Protein AF-A0A9W6RT64-F1 (afdb_monomer)

Mean predicted aligned error: 20.99 Å

Secondary structure (DSSP, 8-state):
--------------------------PPPTT-PPPPHHHHHT-PPP---SS-PPPHHHHHHHHHHHHHHHHHHHHHHHHHHHSPPPPHHHHHHHHHHHHHHHHHHHHHHHHHHHHHHHHHHHHHHHHHHHHHHHHHHHHHHHHHHHHHHHHHHHHHHHHHHHHHT-S----PPP--------

pLDDT: mean 74.96, std 19.43, range [37.53, 98.06]

InterPro domains:
  IPR007793 DivIVA [PF05103] (35-160)
  IPR007793 DivIVA [PTHR35794] (34-83)
  IPR019933 DivIVA domain [TIGR03544] (35-70)

Solvent-accessible surface area (backbone atoms only — not comparable to full-atom values): 11628 Å² total; per-residue (Å²): 130,85,86,88,87,84,89,81,83,94,69,92,75,83,79,83,76,88,79,83,78,81,72,85,74,84,73,70,57,95,82,76,54,79,84,48,38,69,61,52,75,70,58,82,78,82,84,74,85,80,82,91,74,79,60,64,68,61,52,51,56,49,44,53,52,50,24,54,52,47,47,49,52,50,49,53,51,50,50,61,69,67,47,74,75,82,53,69,75,74,54,42,58,66,48,52,55,49,54,51,49,53,50,51,52,53,51,55,47,52,53,49,54,48,54,53,50,55,53,47,54,54,51,51,50,54,48,52,50,50,53,51,53,55,46,55,52,51,51,54,52,50,48,51,54,52,51,53,52,52,51,50,55,51,52,52,54,52,50,51,54,61,61,74,67,56,80,84,93,76,78,82,79,85,81,90,73,84,91,78,92,129

Foldseek 3Di:
DDDDDDDDDPDDDDDDDDDDDDDPPPDDPDPPDDDALVNLQPDDDDDDPDDDDDDPVVSNVVSNVVSVVRVVVVVVVVVVVPPDDDPVVVVVVVVVVVVVVVVVVVVVVVVVVVVVVVVVVVVVVVVVVVVVVVVVVVVVVVVVVVVVVVVVVVVVVVVVVVVVVDDDPDDDDPDPDDDDDD

Organism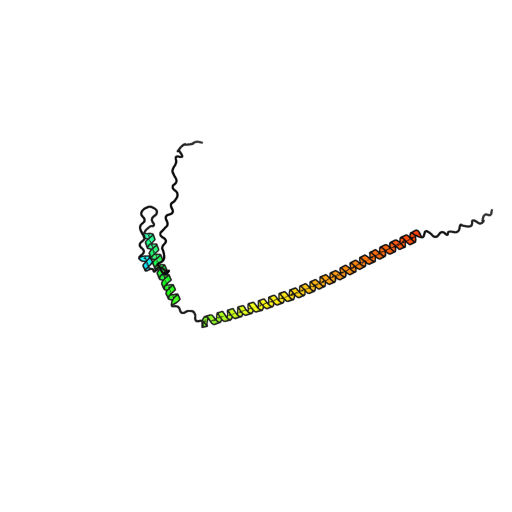: NCBI:txid478107

Radius of gyration: 56.54 Å; Cα contacts (8 Å, |Δi|>4): 23; chains: 1; bounding box: 86×91×162 Å

Sequence (182 aa):
MPENHAGHAHDGHDHPHPHGGTAPVLRLPAGGRPLTPAEVRNKVFATVRVREGYDMAQVDEFLDLVEATLDQVLRENAELRTRPAPSPASDGAPRLTRHAAERTVTMARQQAEEIIADARERAEAAQREALTYGGRIREGLQDQIRQLRALLIELEKKTTLITDLGPPSGRPAPNTRLGDVS

Structure (mmCIF, N/CA/C/O backbone):
data_AF-A0A9W6RT64-F1
#
_entry.id   AF-A0A9W6RT64-F1
#
loop_
_atom_site.group_PDB
_atom_site.id
_atom_site.type_symbol
_atom_site.label_atom_id
_atom_site.label_alt_id
_atom_site.label_comp_id
_atom_site.label_asym_id
_atom_site.label_entity_id
_atom_site.label_seq_id
_atom_site.pdbx_PDB_ins_code
_atom_site.Cartn_x
_atom_site.Cartn_y
_atom_site.Cartn_z
_atom_site.occupancy
_atom_site.B_iso_or_equiv
_atom_site.auth_seq_id
_atom_site.auth_comp_id
_atom_site.auth_asym_id
_atom_site.auth_atom_id
_atom_site.pdbx_PDB_model_num
ATOM 1 N N . MET A 1 1 ? -1.224 73.380 31.476 1.00 48.09 1 MET A N 1
ATOM 2 C CA . MET A 1 1 ? -0.835 74.122 32.693 1.00 48.09 1 MET A CA 1
ATOM 3 C C . MET A 1 1 ? -2.092 74.570 33.412 1.00 48.09 1 MET A C 1
ATOM 5 O O . MET A 1 1 ? -3.046 74.874 32.701 1.00 48.09 1 MET A O 1
ATOM 9 N N . PRO A 1 2 ? -2.071 74.710 34.747 1.00 56.06 2 PRO A N 1
ATOM 10 C CA . PRO A 1 2 ? -1.086 74.173 35.699 1.00 56.06 2 PRO A CA 1
ATOM 11 C C . PRO A 1 2 ? -1.542 72.743 36.117 1.00 56.06 2 PRO A C 1
ATOM 13 O O . PRO A 1 2 ? -2.207 72.119 35.292 1.00 56.06 2 PRO A O 1
ATOM 16 N N . GLU A 1 3 ? -1.189 72.082 37.226 1.00 48.03 3 GLU A N 1
ATOM 17 C CA . GLU A 1 3 ? -0.245 72.327 38.336 1.00 48.03 3 GLU A CA 1
ATOM 18 C C . GLU A 1 3 ? 0.688 71.111 38.543 1.00 48.03 3 GLU A C 1
ATOM 20 O O . GLU A 1 3 ? 0.441 70.024 38.029 1.00 48.03 3 GLU A O 1
ATOM 25 N N . ASN A 1 4 ? 1.720 71.299 39.370 1.00 47.34 4 ASN A N 1
ATOM 26 C CA . ASN A 1 4 ? 2.331 70.257 40.199 1.00 47.34 4 ASN A CA 1
ATOM 27 C C . ASN A 1 4 ? 1.832 70.434 41.640 1.00 47.34 4 ASN A C 1
ATOM 29 O O . ASN A 1 4 ? 1.732 71.575 42.083 1.00 47.34 4 ASN A O 1
ATOM 33 N N . HIS A 1 5 ? 1.707 69.355 42.413 1.00 43.94 5 HIS A N 1
ATOM 34 C CA . HIS A 1 5 ? 1.873 69.423 43.868 1.00 43.94 5 HIS A CA 1
ATOM 35 C C . HIS A 1 5 ? 2.796 68.290 44.330 1.00 43.94 5 HIS A C 1
ATOM 37 O O . HIS A 1 5 ? 2.705 67.160 43.852 1.00 43.94 5 HIS A O 1
ATOM 43 N N . ALA A 1 6 ? 3.759 68.633 45.184 1.00 50.88 6 ALA A N 1
ATOM 44 C CA . ALA A 1 6 ? 4.928 67.810 45.467 1.00 50.88 6 ALA A CA 1
ATOM 45 C C . ALA A 1 6 ? 4.840 67.077 46.813 1.00 50.88 6 ALA A C 1
ATOM 47 O O . ALA A 1 6 ? 4.268 67.588 47.770 1.00 50.88 6 ALA A O 1
ATOM 48 N N . GLY A 1 7 ? 5.561 65.956 46.899 1.00 45.06 7 GLY A N 1
ATOM 49 C CA . GLY A 1 7 ? 6.202 65.517 48.137 1.00 45.06 7 GLY A CA 1
ATOM 50 C C . GLY A 1 7 ? 5.432 64.533 49.018 1.00 45.06 7 GLY A C 1
ATOM 51 O O . GLY A 1 7 ? 4.634 64.925 49.867 1.00 45.06 7 GLY A O 1
ATOM 52 N N . HIS A 1 8 ? 5.861 63.270 48.982 1.00 49.31 8 HIS A N 1
ATOM 53 C CA . HIS A 1 8 ? 6.101 62.564 50.239 1.00 49.31 8 HIS A CA 1
ATOM 54 C C . HIS A 1 8 ? 7.317 61.643 50.159 1.00 49.31 8 HIS A C 1
ATOM 56 O O . HIS A 1 8 ? 7.661 61.141 49.089 1.00 49.31 8 HIS A O 1
ATOM 62 N N . ALA A 1 9 ? 8.013 61.511 51.287 1.00 47.53 9 ALA A N 1
ATOM 63 C CA . ALA A 1 9 ? 9.303 60.846 51.361 1.00 47.53 9 ALA A CA 1
ATOM 64 C C . ALA A 1 9 ? 9.176 59.326 51.192 1.00 47.53 9 ALA A C 1
ATOM 66 O O . ALA A 1 9 ? 8.297 58.691 51.772 1.00 47.53 9 ALA A O 1
ATOM 67 N N . HIS A 1 10 ? 10.112 58.750 50.439 1.00 46.34 10 HIS A N 1
ATOM 68 C CA . HIS A 1 10 ? 10.389 57.319 50.461 1.00 46.34 10 HIS A CA 1
ATOM 69 C C . HIS A 1 10 ? 11.190 57.027 51.738 1.00 46.34 10 HIS A C 1
ATOM 71 O O . HIS A 1 10 ? 12.412 57.157 51.737 1.00 46.34 10 HIS A O 1
ATOM 77 N N . ASP A 1 11 ? 10.502 56.682 52.826 1.00 45.00 11 ASP A N 1
ATOM 78 C CA . ASP A 1 11 ? 11.137 56.169 54.043 1.00 45.00 11 ASP A CA 1
ATOM 79 C C . ASP A 1 11 ? 10.739 54.704 54.266 1.00 45.00 11 ASP A C 1
ATOM 81 O O . ASP A 1 11 ? 9.648 54.270 53.883 1.00 45.00 11 ASP A O 1
ATOM 85 N N . GLY A 1 12 ? 11.673 53.911 54.781 1.00 50.12 12 GLY A N 1
ATOM 86 C CA . GLY A 1 12 ? 11.661 52.458 54.629 1.00 50.12 12 GLY A CA 1
ATOM 87 C C . GLY A 1 12 ? 10.494 51.772 55.339 1.00 50.12 12 GLY A C 1
ATOM 88 O O . GLY A 1 12 ? 10.478 51.691 56.563 1.00 50.12 12 GLY A O 1
ATOM 89 N N . HIS A 1 13 ? 9.567 51.186 54.575 1.00 47.38 13 HIS A N 1
ATOM 90 C CA . HIS A 1 13 ? 8.710 50.111 55.078 1.00 47.38 13 HIS A CA 1
ATOM 91 C C . HIS A 1 13 ? 9.232 48.757 54.609 1.00 47.38 13 HIS A C 1
ATOM 93 O O . HIS A 1 13 ? 9.017 48.324 53.473 1.00 47.38 13 HIS A O 1
ATOM 99 N N . ASP A 1 14 ? 9.936 48.133 55.549 1.00 45.81 14 ASP A N 1
ATOM 100 C CA . ASP A 1 14 ? 10.357 46.741 55.560 1.00 45.81 14 ASP A CA 1
ATOM 101 C C . ASP A 1 14 ? 9.234 45.834 55.022 1.00 45.81 14 ASP A C 1
ATOM 103 O O . ASP A 1 14 ? 8.086 45.916 55.467 1.00 45.81 14 ASP A O 1
ATOM 107 N N . HIS A 1 15 ? 9.548 45.011 54.020 1.00 43.69 15 HIS A N 1
ATOM 108 C CA . HIS A 1 15 ? 8.601 44.098 53.376 1.00 43.69 15 HIS A CA 1
ATOM 109 C C . HIS A 1 15 ? 8.857 42.678 53.904 1.00 43.69 15 HIS A C 1
ATOM 111 O O . HIS A 1 15 ? 9.668 41.951 53.321 1.00 43.69 15 HIS A O 1
ATOM 117 N N . PRO A 1 16 ? 8.192 42.235 54.989 1.00 43.94 16 PRO A N 1
ATOM 118 C CA . PRO A 1 16 ? 8.302 40.854 55.425 1.00 43.94 16 PRO A CA 1
ATOM 119 C C . PRO A 1 16 ? 7.674 39.927 54.376 1.00 43.94 16 PRO A C 1
ATOM 121 O O . PRO A 1 16 ? 6.512 40.068 53.991 1.00 43.94 16 PRO A O 1
ATOM 124 N N . HIS A 1 17 ? 8.475 38.970 53.912 1.00 44.97 17 HIS A N 1
ATOM 125 C CA . HIS A 1 17 ? 8.092 37.960 52.928 1.00 44.97 17 HIS A CA 1
ATOM 126 C C . HIS A 1 17 ? 6.882 37.110 53.376 1.00 44.97 17 HIS A C 1
ATOM 128 O O . HIS A 1 17 ? 6.670 36.908 54.575 1.00 44.97 17 HIS A O 1
ATOM 134 N N . PRO A 1 18 ? 6.102 36.545 52.432 1.00 45.03 18 PRO A N 1
ATOM 135 C CA . PRO A 1 18 ? 4.951 35.717 52.769 1.00 45.03 18 PRO A CA 1
ATOM 136 C C . PRO A 1 18 ? 5.396 34.377 53.368 1.00 45.03 18 PRO A C 1
ATOM 138 O O . PRO A 1 18 ? 5.958 33.522 52.680 1.00 45.03 18 PRO A O 1
ATOM 141 N N . HIS A 1 19 ? 5.097 34.156 54.647 1.00 42.91 19 HIS A N 1
ATOM 142 C CA . HIS A 1 19 ? 5.253 32.840 55.261 1.00 42.91 19 HIS A CA 1
ATOM 143 C C . HIS A 1 19 ? 4.106 31.921 54.834 1.00 42.91 19 HIS A C 1
ATOM 145 O O . HIS A 1 19 ? 2.948 32.137 55.189 1.00 42.91 19 HIS A O 1
ATOM 151 N N . GLY A 1 20 ? 4.440 30.878 54.071 1.00 44.69 20 GLY A N 1
ATOM 152 C CA . GLY A 1 20 ? 3.481 29.870 53.632 1.00 44.69 20 GLY A CA 1
ATOM 153 C C . GLY A 1 20 ? 2.886 29.100 54.810 1.00 44.69 20 GLY A C 1
ATOM 154 O O . GLY A 1 20 ? 3.573 28.306 55.452 1.00 44.69 20 GLY A O 1
ATOM 155 N N . GLY A 1 21 ? 1.593 29.298 55.062 1.00 37.53 21 GLY A N 1
ATOM 156 C CA . GLY A 1 21 ? 0.817 28.439 55.947 1.00 37.53 21 GLY A CA 1
ATOM 157 C C . GLY A 1 21 ? 0.489 27.122 55.249 1.00 37.53 21 GLY A C 1
ATOM 158 O O . GLY A 1 21 ? -0.354 27.086 54.355 1.00 37.53 21 GLY A O 1
ATOM 159 N N . THR A 1 22 ? 1.127 26.024 55.656 1.00 40.97 22 THR A N 1
ATOM 160 C CA . THR A 1 22 ? 0.712 24.677 55.243 1.00 40.97 22 THR A CA 1
ATOM 161 C C . THR A 1 22 ? -0.696 24.389 55.754 1.00 40.97 22 THR A C 1
ATOM 163 O O . THR A 1 22 ? -0.887 24.157 56.950 1.00 40.97 22 THR A O 1
ATOM 166 N N . ALA A 1 23 ? -1.675 24.367 54.847 1.00 44.38 23 ALA A N 1
ATOM 167 C CA . ALA A 1 23 ? -3.013 23.876 55.148 1.00 44.38 23 ALA A CA 1
ATOM 168 C C . ALA A 1 23 ? -2.946 22.420 55.661 1.00 44.38 23 ALA A C 1
ATOM 170 O O . ALA A 1 23 ? -2.134 21.632 55.158 1.00 44.38 23 ALA A O 1
ATOM 171 N N . PRO A 1 24 ? -3.780 22.026 56.641 1.00 48.19 24 PRO A N 1
ATOM 172 C CA . PRO A 1 24 ? -3.805 20.656 57.136 1.00 48.19 24 PRO A CA 1
ATOM 173 C C . PRO A 1 24 ? -4.317 19.717 56.038 1.00 48.19 24 PRO A C 1
ATOM 175 O O . PRO A 1 24 ? -5.514 19.645 55.765 1.00 48.19 24 PRO A O 1
ATOM 178 N N . VAL A 1 25 ? -3.399 18.981 55.408 1.00 50.94 25 VAL A N 1
ATOM 179 C CA . VAL A 1 25 ? -3.725 17.990 54.376 1.00 50.94 25 VAL A CA 1
ATOM 180 C C . VAL A 1 25 ? -4.656 16.934 54.974 1.00 50.94 25 VAL A C 1
ATOM 182 O O . VAL A 1 25 ? -4.271 16.214 55.900 1.00 50.94 25 VAL A O 1
ATOM 185 N N . LEU A 1 26 ? -5.877 16.821 54.439 1.00 55.69 26 LEU A N 1
ATOM 186 C CA . LEU A 1 26 ? -6.828 15.782 54.832 1.00 55.69 26 LEU A CA 1
ATOM 187 C C . LEU A 1 26 ? -6.265 14.406 54.445 1.00 55.69 26 LEU A C 1
ATOM 189 O O . LEU A 1 26 ? -6.374 13.951 53.307 1.00 55.69 26 LEU A O 1
ATOM 193 N N . ARG A 1 27 ? -5.627 13.737 55.405 1.00 57.84 27 ARG A N 1
ATOM 194 C CA . ARG A 1 27 ? -5.110 12.383 55.223 1.00 57.84 27 ARG A CA 1
ATOM 195 C C . ARG A 1 27 ? -6.271 11.391 55.266 1.00 57.84 27 ARG A C 1
ATOM 197 O O . ARG A 1 27 ? -6.995 11.347 56.259 1.00 57.84 27 ARG A O 1
ATOM 204 N N . LEU A 1 28 ? -6.424 10.588 54.209 1.00 53.78 28 LEU A N 1
ATOM 205 C CA . LEU A 1 28 ? -7.397 9.492 54.192 1.00 53.78 28 LEU A CA 1
ATOM 206 C C . LEU A 1 28 ? -7.158 8.535 55.378 1.00 53.78 28 LEU A C 1
ATOM 208 O O . LEU A 1 28 ? -6.000 8.340 55.774 1.00 53.78 28 LEU A O 1
ATOM 212 N N . PRO A 1 29 ? -8.221 7.925 55.938 1.00 56.44 29 PRO A N 1
ATOM 213 C CA . PRO A 1 29 ? -8.100 6.989 57.050 1.00 56.44 29 PRO A CA 1
ATOM 214 C C . PRO A 1 29 ? -7.134 5.839 56.728 1.00 56.44 29 PRO A C 1
ATOM 216 O O . PRO A 1 29 ? -7.045 5.361 55.591 1.00 56.44 29 PRO A O 1
ATOM 219 N N . ALA A 1 30 ? -6.395 5.395 57.750 1.00 49.22 30 ALA A N 1
ATOM 220 C CA . ALA A 1 30 ? -5.393 4.341 57.622 1.00 49.22 30 ALA A CA 1
ATOM 221 C C . ALA A 1 30 ? -6.030 3.059 57.053 1.00 49.22 30 ALA A C 1
ATOM 223 O O . ALA A 1 30 ? -6.881 2.443 57.689 1.00 49.22 30 ALA A O 1
ATOM 224 N N . GLY A 1 31 ? -5.633 2.697 55.830 1.00 56.84 31 GLY A N 1
ATOM 225 C CA . GLY A 1 31 ? -6.252 1.628 55.040 1.00 56.84 31 GLY A CA 1
ATOM 226 C C . GLY A 1 31 ? -6.644 2.041 53.618 1.00 56.84 31 GLY A C 1
ATOM 227 O O . GLY A 1 31 ? -6.974 1.172 52.821 1.00 56.84 31 GLY A O 1
ATOM 228 N N . GLY A 1 32 ? -6.606 3.337 53.274 1.00 60.06 32 GLY A N 1
ATOM 229 C CA . GLY A 1 32 ? -6.860 3.802 51.900 1.00 60.06 32 GLY A CA 1
ATOM 230 C C . GLY A 1 32 ? -8.306 3.610 51.429 1.00 60.06 32 GLY A C 1
ATOM 231 O O . GLY A 1 32 ? -8.583 3.704 50.235 1.00 60.06 32 GLY A O 1
ATOM 232 N N . ARG A 1 33 ? -9.231 3.337 52.360 1.00 66.12 33 ARG A N 1
ATOM 233 C CA . ARG A 1 33 ? -10.663 3.272 52.064 1.00 66.12 33 ARG A CA 1
ATOM 234 C C . ARG A 1 33 ? -11.177 4.664 51.666 1.00 66.12 33 ARG A C 1
ATOM 236 O O . ARG A 1 33 ? -10.713 5.649 52.249 1.00 66.12 33 ARG A O 1
ATOM 243 N N . PRO A 1 34 ? -12.137 4.760 50.728 1.00 71.31 34 PRO A N 1
ATOM 244 C CA . PRO A 1 34 ? -12.885 5.992 50.515 1.00 71.31 34 PRO A CA 1
ATOM 245 C C . PRO A 1 34 ? -13.484 6.485 51.834 1.00 71.31 34 PRO A C 1
ATOM 247 O O . PRO A 1 34 ? -13.843 5.673 52.692 1.00 71.31 34 PRO A O 1
ATOM 250 N N . LEU A 1 35 ? -13.601 7.804 51.977 1.00 72.62 35 LEU A N 1
ATOM 251 C CA . LEU A 1 35 ? -14.429 8.395 53.025 1.00 72.62 35 LEU A CA 1
ATOM 252 C C . LEU A 1 35 ? -15.862 7.866 52.896 1.00 72.62 35 LEU A C 1
ATOM 254 O O . LEU A 1 35 ? -16.328 7.560 51.797 1.00 72.62 35 LEU A O 1
ATOM 258 N N . THR A 1 36 ? -16.556 7.768 54.020 1.00 77.44 36 THR A N 1
ATOM 259 C CA . THR A 1 36 ? -17.999 7.522 54.064 1.00 77.44 36 THR A CA 1
ATOM 260 C C . THR A 1 36 ? -18.766 8.839 54.231 1.00 77.44 36 THR A C 1
ATOM 262 O O . THR A 1 36 ? -18.226 9.775 54.823 1.00 77.44 36 THR A O 1
ATOM 265 N N . PRO A 1 37 ? -20.031 8.920 53.776 1.00 78.69 37 PRO A N 1
ATOM 266 C CA . PRO A 1 37 ? -20.910 10.075 53.989 1.00 78.69 37 PRO A CA 1
ATOM 267 C C . PRO A 1 37 ? -20.924 10.540 55.459 1.00 78.69 37 PRO A C 1
ATOM 269 O O . PRO A 1 37 ? -20.609 11.687 55.770 1.00 78.69 37 PRO A O 1
ATOM 272 N N . ALA A 1 38 ? -21.084 9.595 56.391 1.00 72.81 38 ALA A N 1
ATOM 273 C CA . ALA A 1 38 ? -21.032 9.869 57.825 1.00 72.81 38 ALA A CA 1
ATOM 274 C C . ALA A 1 38 ? -19.665 10.388 58.331 1.00 72.81 38 ALA A C 1
ATOM 276 O O . ALA A 1 38 ? -19.627 11.133 59.308 1.00 72.81 38 ALA A O 1
ATOM 277 N N . GLU A 1 39 ? -18.533 10.028 57.716 1.00 69.06 39 GLU A N 1
ATOM 278 C CA . GLU A 1 39 ? -17.216 10.591 58.074 1.00 69.06 39 GLU A CA 1
ATOM 279 C C . GLU A 1 39 ? -17.029 12.028 57.561 1.00 69.06 39 GLU A C 1
ATOM 281 O O . GLU A 1 39 ? -16.263 12.779 58.165 1.00 69.06 39 GLU A O 1
ATOM 286 N N . VAL A 1 40 ? -17.731 12.417 56.488 1.00 73.81 40 VAL A N 1
ATOM 287 C CA . VAL A 1 40 ? -17.808 13.809 56.010 1.00 73.81 40 VAL A CA 1
ATOM 288 C C . VAL A 1 40 ? -18.668 14.629 56.974 1.00 73.81 40 VAL A C 1
ATOM 290 O O . VAL A 1 40 ? -18.192 15.619 57.522 1.00 73.81 40 VAL A O 1
ATOM 293 N N . ARG A 1 41 ? -19.879 14.154 57.286 1.00 72.38 41 ARG A N 1
ATOM 294 C CA . ARG A 1 41 ? -20.832 14.838 58.175 1.00 72.38 41 ARG A CA 1
ATOM 295 C C . ARG A 1 41 ? -20.322 15.065 59.600 1.00 72.38 41 ARG A C 1
ATOM 297 O O . ARG A 1 41 ? -20.605 16.085 60.216 1.00 72.38 41 ARG A O 1
ATOM 304 N N . ASN A 1 42 ? -19.558 14.118 60.147 1.00 69.12 42 ASN A N 1
ATOM 305 C CA . ASN A 1 42 ? -18.988 14.231 61.496 1.00 69.12 42 ASN A CA 1
ATOM 306 C C . ASN A 1 42 ? -17.665 15.033 61.540 1.00 69.12 42 ASN A C 1
ATOM 308 O O . ASN A 1 42 ? -16.984 15.052 62.572 1.00 69.12 42 ASN A O 1
ATOM 312 N N . LYS A 1 43 ? -17.245 15.668 60.435 1.00 65.75 43 LYS A N 1
ATOM 313 C CA . LYS A 1 43 ? -15.952 16.354 60.341 1.00 65.75 43 LYS A CA 1
ATOM 314 C C . LYS A 1 43 ? -16.014 17.782 60.890 1.00 65.75 43 LYS A C 1
ATOM 316 O O . LYS A 1 43 ? -16.336 18.724 60.181 1.00 65.75 43 LYS A O 1
ATOM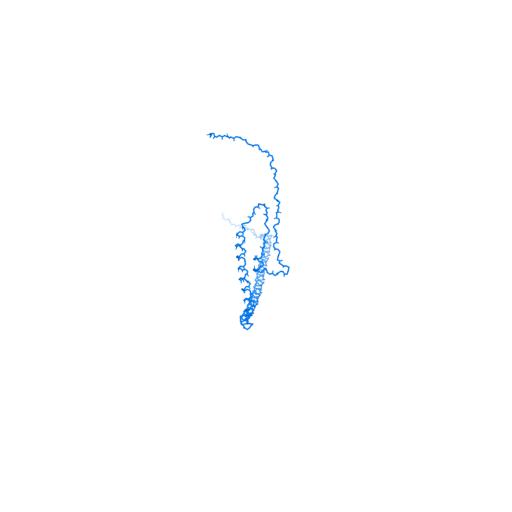 321 N N . VAL A 1 44 ? -15.572 17.965 62.132 1.00 59.53 44 VAL A N 1
ATOM 322 C CA . VAL A 1 44 ? -15.371 19.307 62.705 1.00 59.53 44 VAL A CA 1
ATOM 323 C C . VAL A 1 44 ? -14.039 19.901 62.227 1.00 59.53 44 VAL A C 1
ATOM 325 O O . VAL A 1 44 ? -12.973 19.314 62.445 1.00 59.53 44 VAL A O 1
ATOM 328 N N . PHE A 1 45 ? -14.083 21.076 61.595 1.00 61.41 45 PHE A N 1
ATOM 329 C CA . PHE A 1 45 ? -12.896 21.871 61.266 1.00 61.41 45 PHE A CA 1
ATOM 330 C C . PHE A 1 45 ? -12.467 22.749 62.453 1.00 61.41 45 PHE A C 1
ATOM 332 O O . PHE A 1 45 ? -13.294 23.292 63.182 1.00 61.41 45 PHE A O 1
ATOM 339 N N . ALA A 1 46 ? -11.156 22.906 62.656 1.00 54.91 46 ALA A N 1
ATOM 340 C CA . ALA A 1 46 ? -10.628 23.767 63.711 1.00 54.91 46 ALA A CA 1
ATOM 341 C C . ALA A 1 46 ? -10.711 25.245 63.295 1.00 54.91 46 ALA A C 1
ATOM 343 O O . ALA A 1 46 ? -10.137 25.639 62.280 1.00 54.91 46 ALA A O 1
ATOM 344 N N . THR A 1 47 ? -11.379 26.077 64.096 1.00 53.59 47 THR A N 1
ATOM 345 C CA . THR A 1 47 ? -11.512 27.517 63.831 1.00 53.59 47 THR A CA 1
ATOM 346 C C . THR A 1 47 ? -10.177 28.238 64.032 1.00 53.59 47 THR A C 1
ATOM 348 O O . THR A 1 47 ? -9.805 28.571 65.163 1.00 53.59 47 THR A O 1
ATOM 351 N N . VAL A 1 48 ? -9.452 28.511 62.946 1.00 50.66 48 VAL A N 1
ATOM 352 C CA . VAL A 1 48 ? -8.239 29.337 62.994 1.00 50.66 48 VAL A CA 1
ATOM 353 C C . VAL A 1 48 ? -8.647 30.801 63.150 1.00 50.66 48 VAL A C 1
ATOM 355 O O . VAL A 1 48 ? -9.132 31.439 62.220 1.00 50.66 48 VAL A O 1
ATOM 358 N N . ARG A 1 49 ? -8.453 31.357 64.350 1.00 55.50 49 ARG A N 1
ATOM 359 C CA . ARG A 1 49 ? -8.502 32.811 64.535 1.00 55.50 49 ARG A CA 1
ATOM 360 C C . ARG A 1 49 ? -7.283 33.439 63.849 1.00 55.50 49 ARG A C 1
ATOM 362 O O . ARG A 1 49 ? -6.163 33.025 64.122 1.00 55.50 49 ARG A O 1
ATOM 369 N N . VAL A 1 50 ? -7.548 34.513 63.096 1.00 47.59 50 VAL A N 1
ATOM 370 C CA . VAL A 1 50 ? -6.630 35.437 62.386 1.00 47.59 50 VAL A CA 1
ATOM 371 C C . VAL A 1 50 ? -6.509 35.207 60.867 1.00 47.59 50 VAL A C 1
ATOM 373 O O . VAL A 1 50 ? -5.638 34.488 60.397 1.00 47.59 50 VAL A O 1
ATOM 376 N N . ARG A 1 51 ? -7.317 36.015 60.157 1.00 51.19 51 ARG A N 1
ATOM 377 C CA . ARG A 1 51 ? -7.295 36.405 58.728 1.00 51.19 51 ARG A CA 1
ATOM 378 C C . ARG A 1 51 ? -7.690 35.335 57.694 1.00 51.19 51 ARG A C 1
ATOM 380 O O . ARG A 1 51 ? -7.191 34.223 57.702 1.00 51.19 51 ARG A O 1
ATOM 387 N N . GLU A 1 52 ? -8.617 35.754 56.824 1.00 56.81 52 GLU A N 1
ATOM 388 C CA . GLU A 1 52 ? -9.236 35.002 55.715 1.00 56.81 52 GLU A CA 1
ATOM 389 C C . GLU A 1 52 ? -9.827 33.641 56.125 1.00 56.81 52 GLU A C 1
ATOM 391 O O . GLU A 1 52 ? -9.359 32.569 55.756 1.00 56.81 52 GLU A O 1
ATOM 396 N N . GLY A 1 53 ? -10.898 33.712 56.923 1.00 56.34 53 GLY A N 1
ATOM 397 C CA . GLY A 1 53 ? -11.723 32.558 57.276 1.00 56.34 53 GLY A CA 1
ATOM 398 C C . GLY A 1 53 ? -12.829 32.310 56.250 1.00 56.34 53 GLY A C 1
ATOM 399 O O . GLY A 1 53 ? -13.504 33.249 55.830 1.00 56.34 53 GLY A O 1
ATOM 400 N N . TYR A 1 54 ? -13.024 31.042 55.892 1.00 57.50 54 TYR A N 1
ATOM 401 C CA . TYR A 1 54 ? -14.177 30.567 55.127 1.00 57.50 54 TYR A CA 1
ATOM 402 C C . TYR A 1 54 ? -15.485 30.861 55.876 1.00 57.50 54 TYR A C 1
ATOM 404 O O . TYR A 1 54 ? -15.517 30.801 57.109 1.00 57.50 54 TYR A O 1
ATOM 412 N N . ASP A 1 55 ? -16.566 31.136 55.144 1.00 65.50 55 ASP A N 1
ATOM 413 C CA . ASP A 1 55 ? -17.901 31.174 55.740 1.00 65.50 55 ASP A CA 1
ATOM 414 C C . ASP A 1 55 ? -18.287 29.754 56.175 1.00 65.50 55 ASP A C 1
ATOM 416 O O . ASP A 1 55 ? -18.375 28.843 55.352 1.00 65.50 55 ASP A O 1
ATOM 420 N N . MET A 1 56 ? -18.496 29.563 57.479 1.00 69.56 56 MET A N 1
ATOM 421 C CA . MET A 1 56 ? -18.862 28.266 58.048 1.00 69.56 56 MET A CA 1
ATOM 422 C C . MET A 1 56 ? -20.159 27.725 57.436 1.00 69.56 56 MET A C 1
ATOM 424 O O . MET A 1 56 ? -20.232 26.531 57.177 1.00 69.56 56 MET A O 1
ATOM 428 N N . ALA A 1 57 ? -21.135 28.585 57.123 1.00 67.94 57 ALA A N 1
ATOM 429 C CA . ALA A 1 57 ? -22.386 28.151 56.502 1.00 67.94 57 ALA A CA 1
ATOM 430 C C . ALA A 1 57 ? -22.166 27.631 55.070 1.00 67.94 57 ALA A C 1
ATOM 432 O O . ALA A 1 57 ? -22.773 26.641 54.671 1.00 67.94 57 ALA A O 1
ATOM 433 N N . GLN A 1 58 ? -21.250 28.253 54.320 1.00 63.50 58 GLN A N 1
ATOM 434 C CA . GLN A 1 58 ? -20.868 27.800 52.979 1.00 63.50 58 GLN A CA 1
ATOM 435 C C . GLN A 1 58 ? -20.045 26.501 53.020 1.00 63.50 58 GLN A C 1
ATOM 437 O O . GLN A 1 58 ? -20.148 25.669 52.119 1.00 63.50 58 GLN A O 1
ATOM 442 N N . VAL A 1 59 ? -19.222 26.314 54.059 1.00 74.75 59 VAL A N 1
ATOM 443 C CA . VAL A 1 59 ? -18.495 25.056 54.289 1.00 74.75 59 VAL A CA 1
ATOM 444 C C . VAL A 1 59 ? -19.468 23.929 54.634 1.00 74.75 59 VAL A C 1
ATOM 446 O O . VAL A 1 59 ? -19.334 22.848 54.067 1.00 74.75 59 VAL A O 1
ATOM 449 N N . ASP A 1 60 ? -20.456 24.181 55.493 1.00 76.62 60 ASP A N 1
ATOM 450 C CA . ASP A 1 60 ? -21.479 23.199 55.863 1.00 76.62 60 ASP A CA 1
ATOM 451 C C . ASP A 1 60 ? -22.340 22.802 54.640 1.00 76.62 60 ASP A C 1
ATOM 453 O O . ASP A 1 60 ? -22.475 21.614 54.352 1.00 76.62 60 ASP A O 1
ATOM 457 N N . GLU A 1 61 ? -22.809 23.767 53.835 1.00 74.94 61 GLU A N 1
ATOM 458 C CA . GLU A 1 61 ? -23.541 23.502 52.578 1.00 74.94 61 GLU A CA 1
ATOM 459 C C . GLU A 1 61 ? -22.709 22.672 51.577 1.00 74.94 61 GLU A C 1
ATOM 461 O O . GLU A 1 61 ? -23.215 21.756 50.922 1.00 74.94 61 GLU A O 1
ATOM 466 N N . PHE A 1 62 ? -21.403 22.946 51.478 1.00 72.31 62 PHE A N 1
ATOM 467 C CA . PHE A 1 62 ? -20.497 22.156 50.645 1.00 72.31 62 PHE A CA 1
ATOM 468 C C . PHE A 1 62 ? -20.290 20.731 51.186 1.00 72.31 62 PHE A C 1
ATOM 470 O O . PHE A 1 62 ? -20.207 19.788 50.394 1.00 72.31 62 PHE A O 1
ATOM 477 N N . LEU A 1 63 ? -20.224 20.544 52.509 1.00 84.94 63 LEU A N 1
ATOM 478 C CA . LEU A 1 63 ? -20.134 19.215 53.122 1.00 84.94 63 LEU A CA 1
ATOM 479 C C . LEU A 1 63 ? -21.403 18.389 52.879 1.00 84.94 63 LEU A C 1
ATOM 481 O O . LEU A 1 63 ? -21.267 17.219 52.524 1.00 84.94 63 LEU A O 1
ATOM 485 N N . ASP A 1 64 ? -22.595 18.981 52.988 1.00 81.69 64 ASP A N 1
ATOM 486 C CA . ASP A 1 64 ? -23.871 18.312 52.688 1.00 81.69 64 ASP A CA 1
ATOM 487 C C . ASP A 1 64 ? -23.928 17.842 51.218 1.00 81.69 64 ASP A C 1
ATOM 489 O O . ASP A 1 64 ? -24.320 16.707 50.922 1.00 81.69 64 ASP A O 1
ATOM 493 N N . LEU A 1 65 ? -23.462 18.675 50.276 1.00 79.50 65 LEU A N 1
ATOM 494 C CA . LEU A 1 65 ? -23.367 18.315 48.856 1.00 79.50 65 LEU A CA 1
ATOM 495 C C . LEU A 1 65 ? -22.373 17.166 48.610 1.00 79.50 65 LEU A C 1
ATOM 497 O O . LEU A 1 65 ? -22.645 16.259 47.813 1.00 79.50 65 LEU A O 1
ATOM 501 N N . VAL A 1 66 ? -21.221 17.186 49.288 1.00 86.00 66 VAL A N 1
ATOM 502 C CA . VAL A 1 66 ? -20.225 16.105 49.224 1.00 86.00 66 VAL A CA 1
ATOM 503 C C . VAL A 1 66 ? -20.773 14.822 49.852 1.00 86.00 66 VAL A C 1
ATOM 505 O O . VAL A 1 66 ? -20.566 13.753 49.278 1.00 86.00 66 VAL A O 1
ATOM 508 N N . GLU A 1 67 ? -21.500 14.906 50.971 1.00 88.00 67 GLU A N 1
ATOM 509 C CA . GLU A 1 67 ? -22.157 13.767 51.620 1.00 88.00 67 GLU A CA 1
ATOM 510 C C . GLU A 1 67 ? -23.136 13.091 50.650 1.00 88.00 67 GLU A C 1
ATOM 512 O O . GLU A 1 67 ? -22.988 11.902 50.364 1.00 88.00 67 GLU A O 1
ATOM 517 N N . ALA A 1 68 ? -24.065 13.856 50.067 1.00 85.44 68 ALA A N 1
ATOM 518 C CA . ALA A 1 68 ? -25.061 13.348 49.124 1.00 85.44 68 ALA A CA 1
ATOM 519 C C . ALA A 1 68 ? -24.431 12.734 47.858 1.00 85.44 68 ALA A C 1
ATOM 521 O O . ALA A 1 68 ? -24.824 11.646 47.428 1.00 85.44 68 ALA A O 1
ATOM 522 N N . THR A 1 69 ? -23.418 13.395 47.286 1.00 85.88 69 THR A N 1
ATOM 523 C CA . THR A 1 69 ? -22.703 12.904 46.094 1.00 85.88 69 THR A CA 1
ATOM 524 C C . THR A 1 69 ? -21.971 11.593 46.386 1.00 85.88 69 THR A C 1
ATOM 526 O O . THR A 1 69 ? -22.010 10.654 45.591 1.00 85.88 69 THR A O 1
ATOM 529 N N . LEU A 1 70 ? -21.309 11.504 47.540 1.00 89.75 70 LEU A N 1
ATOM 530 C CA . LEU A 1 70 ? -20.581 10.316 47.973 1.00 89.75 70 LEU A CA 1
ATOM 531 C C . LEU A 1 70 ? -21.529 9.144 48.253 1.00 89.75 70 LEU A C 1
ATOM 533 O O . LEU A 1 70 ? -21.226 8.011 47.885 1.00 89.75 70 LEU A O 1
ATOM 537 N N . ASP A 1 71 ? -22.691 9.417 48.845 1.00 87.94 71 ASP A N 1
ATOM 538 C CA . ASP A 1 71 ? -23.727 8.421 49.112 1.00 87.94 71 ASP A CA 1
ATOM 539 C C . ASP A 1 71 ? -24.314 7.864 47.799 1.00 87.94 71 ASP A C 1
ATOM 541 O O . ASP A 1 71 ? -24.438 6.648 47.636 1.00 87.94 71 ASP A O 1
ATOM 545 N N . GLN A 1 72 ? -24.567 8.726 46.804 1.00 91.56 72 GLN A N 1
ATOM 546 C CA . GLN A 1 72 ? -24.953 8.311 45.450 1.00 91.56 72 GLN A CA 1
ATOM 547 C C . GLN A 1 72 ? -23.867 7.451 44.784 1.00 91.56 72 GLN A C 1
ATOM 549 O O . GLN A 1 72 ? -24.152 6.335 44.351 1.00 91.56 72 GLN A O 1
ATOM 554 N N . VAL A 1 73 ? -22.613 7.914 44.752 1.00 88.81 73 VAL A N 1
ATOM 555 C CA . VAL A 1 73 ? -21.496 7.183 44.125 1.00 88.81 73 VAL A CA 1
ATOM 556 C C . VAL A 1 73 ? -21.258 5.825 44.795 1.00 88.81 73 VAL A C 1
ATOM 558 O O . VAL A 1 73 ? -20.921 4.855 44.114 1.00 88.81 73 VAL A O 1
ATOM 561 N N . LEU A 1 74 ? -21.444 5.708 46.113 1.00 88.12 74 LEU A N 1
ATOM 562 C CA . LEU A 1 74 ? -21.328 4.429 46.820 1.00 88.12 74 LEU A CA 1
ATOM 563 C C . LEU A 1 74 ? -22.486 3.473 46.495 1.00 88.12 74 LEU A C 1
ATOM 565 O O . LEU A 1 74 ? -22.231 2.279 46.318 1.00 88.12 74 LEU A O 1
ATOM 569 N N . ARG A 1 75 ? -23.720 3.976 46.353 1.00 88.56 75 ARG A N 1
ATOM 570 C CA . ARG A 1 75 ? -24.878 3.182 45.900 1.00 88.56 75 ARG A CA 1
ATOM 571 C C . ARG A 1 75 ? -24.694 2.702 44.463 1.00 88.56 75 ARG A C 1
ATOM 573 O O . ARG A 1 75 ? -24.757 1.500 44.230 1.00 88.56 75 ARG A O 1
ATOM 580 N N . GLU A 1 76 ? -24.336 3.590 43.538 1.00 87.12 76 GLU A N 1
ATOM 581 C CA . GLU A 1 76 ? -24.037 3.238 42.143 1.00 87.12 76 GLU A CA 1
ATOM 582 C C . GLU A 1 76 ? -22.898 2.209 42.049 1.00 87.12 76 GLU A C 1
ATOM 584 O O . GLU A 1 76 ? -22.991 1.239 41.300 1.00 87.12 76 GLU A O 1
ATOM 589 N N . ASN A 1 77 ? -21.838 2.340 42.857 1.00 85.25 77 ASN A N 1
ATOM 590 C CA . ASN A 1 77 ? -20.779 1.329 42.919 1.00 85.25 77 ASN A CA 1
ATOM 591 C C . ASN A 1 77 ? -21.264 -0.013 43.494 1.00 85.25 77 ASN A C 1
ATOM 593 O O . ASN A 1 77 ? -20.810 -1.065 43.038 1.00 85.25 77 ASN A O 1
ATOM 597 N N . ALA A 1 78 ? -22.158 -0.013 44.486 1.00 85.88 78 ALA A N 1
ATOM 598 C CA . ALA A 1 78 ? -22.747 -1.236 45.029 1.00 85.88 78 ALA A CA 1
ATOM 599 C C . ALA A 1 78 ? -23.663 -1.926 44.003 1.00 85.88 78 ALA A C 1
ATOM 601 O O . ALA A 1 78 ? -23.574 -3.143 43.828 1.00 85.88 78 ALA A O 1
ATOM 602 N N . GLU A 1 79 ? -24.469 -1.158 43.270 1.00 86.25 79 GLU A N 1
ATOM 603 C CA . GLU A 1 79 ? -25.292 -1.620 42.149 1.00 86.25 79 GLU A CA 1
ATOM 604 C C . GLU A 1 79 ? -24.432 -2.174 41.006 1.00 86.25 79 GLU A C 1
ATOM 606 O O . GLU A 1 79 ? -24.675 -3.278 40.531 1.00 86.25 79 GLU A O 1
ATOM 611 N N . LEU A 1 80 ? -23.357 -1.486 40.608 1.00 82.31 80 LEU A N 1
ATOM 612 C CA . LEU A 1 80 ? -22.427 -1.965 39.577 1.00 82.31 80 LEU A CA 1
ATOM 613 C C . LEU A 1 80 ? -21.678 -3.242 39.988 1.00 82.31 80 LEU A C 1
ATOM 615 O O . LEU A 1 80 ? -21.329 -4.039 39.118 1.00 82.31 80 LEU A O 1
ATOM 619 N N . ARG A 1 81 ? -21.438 -3.448 41.290 1.00 80.38 81 ARG A N 1
ATOM 620 C CA . ARG A 1 81 ? -20.824 -4.669 41.847 1.00 80.38 81 ARG A CA 1
ATOM 621 C C . ARG A 1 81 ? -21.810 -5.822 42.039 1.00 80.38 81 ARG A C 1
ATOM 623 O O . ARG A 1 81 ? -21.386 -6.973 42.006 1.00 80.38 81 ARG A O 1
ATOM 630 N N . THR A 1 82 ? -23.091 -5.534 42.266 1.00 81.00 82 THR A N 1
ATOM 631 C CA . THR A 1 82 ? -24.152 -6.553 42.362 1.00 81.00 82 THR A CA 1
ATOM 632 C C . THR A 1 82 ? -24.757 -6.892 41.005 1.00 81.00 82 THR A C 1
ATOM 634 O O . THR A 1 82 ? -25.278 -7.995 40.833 1.00 81.00 82 THR A O 1
ATOM 637 N N . ARG A 1 83 ? -24.632 -6.005 40.010 1.00 77.12 83 ARG A N 1
ATOM 638 C CA . ARG A 1 83 ? -24.942 -6.312 38.616 1.00 77.12 83 ARG A CA 1
ATOM 639 C C . ARG A 1 83 ? -24.023 -7.451 38.158 1.00 77.12 83 ARG A C 1
ATOM 641 O O . ARG A 1 83 ? -22.804 -7.271 38.158 1.00 77.12 83 ARG A O 1
ATOM 648 N N . PRO A 1 84 ? -24.566 -8.619 37.768 1.00 65.56 84 PRO A N 1
ATOM 649 C CA . PRO A 1 84 ? -23.736 -9.733 37.338 1.00 65.56 84 PRO A CA 1
ATOM 650 C C . PRO A 1 84 ? -22.894 -9.310 36.134 1.00 65.56 84 PRO A C 1
ATOM 652 O O . PRO A 1 84 ? -23.371 -8.591 35.250 1.00 65.56 84 PRO A O 1
ATOM 655 N N . ALA A 1 85 ? -21.637 -9.757 36.102 1.00 63.34 85 ALA A N 1
ATOM 656 C CA . ALA A 1 85 ? -20.775 -9.543 34.949 1.00 63.34 85 ALA A CA 1
ATOM 657 C C . ALA A 1 85 ? -21.476 -10.063 33.677 1.00 63.34 85 ALA A C 1
ATOM 659 O O . ALA A 1 85 ? -22.135 -11.109 33.744 1.00 63.34 85 ALA A O 1
ATOM 660 N N . PRO A 1 86 ? -21.355 -9.370 32.527 1.00 60.47 86 PRO A N 1
ATOM 661 C CA . PRO A 1 86 ? -21.914 -9.866 31.277 1.00 60.47 86 PRO A CA 1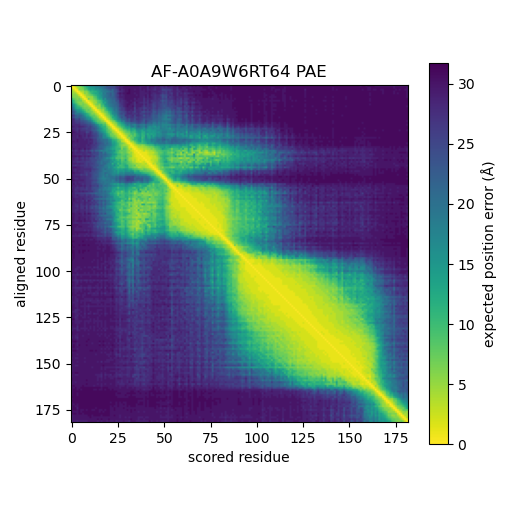
ATOM 662 C C . PRO A 1 86 ? -21.375 -11.275 31.028 1.00 60.47 86 PRO A C 1
ATOM 664 O O . PRO A 1 86 ? -20.167 -11.509 31.083 1.00 60.47 86 PRO A O 1
ATOM 667 N N . SER A 1 87 ? -22.287 -12.226 30.822 1.00 59.94 87 SER A N 1
ATOM 668 C CA . SER A 1 87 ? -21.931 -13.640 30.734 1.00 59.94 87 SER A CA 1
ATOM 669 C C . SER A 1 87 ? -20.913 -13.854 29.604 1.00 59.94 87 SER A C 1
ATOM 671 O O . SER A 1 87 ? -21.090 -13.283 28.522 1.00 59.94 87 SER A O 1
ATOM 673 N N . PRO A 1 88 ? -19.868 -14.688 29.775 1.00 60.22 88 PRO A N 1
ATOM 674 C CA . PRO A 1 88 ? -18.874 -14.915 28.722 1.00 60.22 88 PRO A CA 1
ATOM 675 C C . PRO A 1 88 ? -19.496 -15.447 27.418 1.00 60.22 88 PRO A C 1
ATOM 677 O O . PRO A 1 88 ? -18.922 -15.271 26.346 1.00 60.22 88 PRO A O 1
ATOM 680 N N . ALA A 1 89 ? -20.701 -16.025 27.485 1.00 60.09 89 ALA A N 1
ATOM 681 C CA . ALA A 1 89 ? -21.496 -16.401 26.321 1.00 60.09 89 ALA A CA 1
ATOM 682 C C . ALA A 1 89 ? -21.965 -15.200 25.468 1.00 60.09 89 ALA A C 1
ATOM 684 O O . ALA A 1 89 ? -21.947 -15.295 24.243 1.00 60.09 89 ALA A O 1
ATOM 685 N N . SER A 1 90 ? -22.347 -14.064 26.073 1.00 61.69 90 SER A N 1
ATOM 686 C CA . SER A 1 90 ? -22.778 -12.869 25.320 1.00 61.69 90 SER A CA 1
ATOM 687 C C . SER A 1 90 ? -21.609 -12.081 24.721 1.00 61.69 90 SER A C 1
ATOM 689 O O . SER A 1 90 ? -21.770 -11.440 23.687 1.00 61.69 90 SER A O 1
ATOM 691 N N . ASP A 1 91 ? -20.428 -12.155 25.340 1.00 64.12 91 ASP A N 1
ATOM 692 C CA . ASP A 1 91 ? -19.204 -11.495 24.858 1.00 64.12 91 ASP A CA 1
ATOM 693 C C . ASP A 1 91 ? -18.397 -12.376 23.872 1.00 64.12 91 ASP A C 1
ATOM 695 O O . ASP A 1 91 ? -17.533 -11.900 23.135 1.00 64.12 91 ASP A O 1
ATOM 699 N N . GLY A 1 92 ? -18.713 -13.675 23.792 1.00 70.12 92 GLY A N 1
ATOM 700 C CA . GLY A 1 92 ? -18.057 -14.624 22.890 1.00 70.12 92 GLY A CA 1
ATOM 701 C C . GLY A 1 92 ? -18.259 -14.306 21.405 1.00 70.12 92 GLY A C 1
ATOM 702 O O . GLY A 1 92 ? -17.287 -14.286 20.650 1.00 70.12 92 GLY A O 1
ATOM 703 N N . ALA A 1 93 ? -19.490 -14.010 20.973 1.00 74.19 93 ALA A N 1
ATOM 704 C CA . ALA A 1 93 ? -19.776 -13.738 19.560 1.00 74.19 93 ALA A CA 1
ATOM 705 C C . ALA A 1 93 ? -19.050 -12.478 19.022 1.00 74.19 93 ALA A C 1
ATOM 707 O O . ALA A 1 93 ? -18.350 -12.613 18.014 1.00 74.19 93 ALA A O 1
ATOM 708 N N . PRO A 1 94 ? -19.084 -11.303 19.696 1.00 81.88 94 PRO A N 1
ATOM 709 C CA . PRO A 1 94 ? -18.303 -10.129 19.285 1.00 81.88 94 PRO A CA 1
ATOM 710 C C . PRO A 1 94 ? -16.786 -10.370 19.251 1.00 81.88 94 PRO A C 1
ATOM 712 O O . PRO A 1 94 ? -16.082 -9.832 18.389 1.00 81.88 94 PRO A O 1
ATOM 715 N N . ARG A 1 95 ? -16.261 -11.187 20.174 1.00 81.62 95 ARG A N 1
ATOM 716 C CA . ARG A 1 95 ? -14.827 -11.509 20.240 1.00 81.62 95 ARG A CA 1
ATOM 717 C C . ARG A 1 95 ? -14.391 -12.467 19.137 1.00 81.62 95 ARG A C 1
ATOM 719 O O . ARG A 1 95 ? -13.319 -12.265 18.572 1.00 81.62 95 ARG A O 1
ATOM 726 N N . LEU A 1 96 ? -15.221 -13.445 18.771 1.00 85.94 96 LEU A N 1
ATOM 727 C CA . LEU A 1 96 ? -14.967 -14.327 17.628 1.00 85.94 96 LEU A CA 1
ATOM 728 C C . LEU A 1 96 ? -14.979 -13.551 16.305 1.00 85.94 96 LEU A C 1
ATOM 730 O O . LEU A 1 96 ? -14.058 -13.715 15.505 1.00 85.94 96 LEU A O 1
ATOM 734 N N . THR A 1 97 ? -15.949 -12.653 16.093 1.00 87.62 97 THR A N 1
ATOM 735 C CA . THR A 1 97 ? -15.983 -11.810 14.885 1.00 87.62 97 THR A CA 1
ATOM 736 C C . THR A 1 97 ? -14.794 -10.855 14.814 1.00 87.62 97 THR A C 1
ATOM 738 O O . THR A 1 97 ? -14.202 -10.705 13.747 1.00 87.62 97 THR A O 1
ATOM 741 N N . ARG A 1 98 ? -14.380 -10.262 15.946 1.00 90.56 98 ARG A N 1
ATOM 742 C CA . ARG A 1 98 ? -13.167 -9.432 16.009 1.00 90.56 98 ARG A CA 1
ATOM 743 C C . ARG A 1 98 ? -11.916 -10.243 15.668 1.00 90.56 98 ARG A C 1
ATOM 745 O O . ARG A 1 98 ? -11.148 -9.824 14.811 1.00 90.56 98 ARG A O 1
ATOM 752 N N . HIS A 1 99 ? -11.740 -11.420 16.268 1.00 91.31 99 HIS A N 1
ATOM 753 C CA . HIS A 1 99 ? -10.555 -12.245 16.030 1.00 91.31 99 HIS A CA 1
ATOM 754 C C . HIS A 1 99 ? -10.498 -12.789 14.587 1.00 91.31 99 HIS A C 1
ATOM 756 O O . HIS A 1 99 ? -9.411 -12.931 14.020 1.00 91.31 99 HIS A O 1
ATOM 762 N N . ALA A 1 100 ? -11.651 -13.059 13.967 1.00 92.75 100 ALA A N 1
ATOM 763 C CA . ALA A 1 100 ? -11.739 -13.383 12.545 1.00 92.75 100 ALA A CA 1
ATOM 764 C C . ALA A 1 100 ? -11.330 -12.186 11.666 1.00 92.75 100 ALA A C 1
ATOM 766 O O . ALA A 1 100 ? -10.505 -12.351 10.768 1.00 92.75 100 ALA A O 1
ATOM 767 N N . ALA A 1 101 ? -11.825 -10.979 11.966 1.00 92.88 101 ALA A N 1
ATOM 768 C CA . ALA A 1 101 ? -11.437 -9.758 11.261 1.00 92.88 101 ALA A CA 1
ATOM 769 C C . ALA A 1 101 ? -9.925 -9.481 11.379 1.00 92.88 101 ALA A C 1
ATOM 771 O O . ALA A 1 101 ? -9.258 -9.287 10.364 1.00 92.88 101 ALA A O 1
ATOM 772 N N . GLU A 1 102 ? -9.359 -9.562 12.586 1.00 96.19 102 GLU A N 1
ATOM 773 C CA . GLU A 1 102 ? -7.917 -9.416 12.838 1.00 96.19 102 GLU A CA 1
ATOM 774 C C . GLU A 1 102 ? -7.091 -10.408 12.005 1.00 96.19 102 GLU A C 1
ATOM 776 O O . GLU A 1 102 ? -6.135 -10.005 11.345 1.00 96.19 102 GLU A O 1
ATOM 781 N N . ARG A 1 103 ? -7.511 -11.681 11.934 1.00 96.88 103 ARG A N 1
ATOM 782 C CA . ARG A 1 103 ? -6.879 -12.689 11.064 1.00 96.88 103 ARG A CA 1
ATOM 783 C C . ARG A 1 103 ? -6.934 -12.303 9.586 1.00 96.88 103 ARG A C 1
ATOM 785 O O . ARG A 1 103 ? -5.919 -12.417 8.903 1.00 96.88 103 ARG A O 1
ATOM 792 N N . THR A 1 104 ? -8.081 -11.834 9.086 1.00 96.88 104 THR A N 1
ATOM 793 C CA . THR A 1 104 ? -8.199 -11.407 7.679 1.00 96.88 104 THR A CA 1
ATOM 794 C C . THR A 1 104 ? -7.336 -10.185 7.364 1.00 96.88 104 THR A C 1
ATOM 796 O O . THR A 1 104 ? -6.715 -10.150 6.306 1.00 96.88 104 THR A O 1
ATOM 799 N N . VAL A 1 105 ? -7.212 -9.231 8.295 1.00 97.00 105 VAL A N 1
ATOM 800 C CA . VAL A 1 105 ? -6.333 -8.060 8.146 1.00 97.00 105 VAL A CA 1
ATOM 801 C C . VAL A 1 105 ? -4.861 -8.478 8.118 1.00 97.00 105 VAL A C 1
ATOM 803 O O . VAL A 1 105 ? -4.117 -8.000 7.264 1.00 97.00 105 VAL A O 1
ATOM 806 N N . THR A 1 106 ? -4.434 -9.397 8.992 1.00 98.00 106 THR A N 1
ATOM 807 C CA . THR A 1 106 ? -3.061 -9.930 8.973 1.00 98.00 106 THR A CA 1
ATOM 808 C C . THR A 1 106 ? -2.745 -10.634 7.652 1.00 98.00 106 THR A C 1
ATOM 810 O O . THR A 1 106 ? -1.706 -10.356 7.060 1.00 98.00 106 THR A O 1
ATOM 813 N N . MET A 1 107 ? -3.650 -11.483 7.155 1.00 98.00 107 MET A N 1
ATOM 814 C CA . MET A 1 107 ? -3.471 -12.187 5.876 1.00 98.00 107 MET A CA 1
ATOM 815 C C . MET A 1 107 ? -3.422 -11.219 4.687 1.00 98.00 107 MET A C 1
ATOM 817 O O . MET A 1 107 ? -2.515 -11.304 3.864 1.00 98.00 107 MET A O 1
ATOM 821 N N . ALA A 1 108 ? -4.339 -10.247 4.629 1.00 97.00 108 ALA A N 1
ATOM 822 C CA . ALA A 1 108 ? -4.352 -9.228 3.580 1.00 97.00 108 ALA A CA 1
ATOM 823 C C . ALA A 1 108 ? -3.075 -8.370 3.589 1.00 97.00 108 ALA A C 1
ATOM 825 O O . ALA A 1 108 ? -2.546 -8.034 2.531 1.00 97.00 108 ALA A O 1
ATOM 826 N N . ARG A 1 109 ? -2.547 -8.050 4.778 1.00 97.44 109 ARG A N 1
ATOM 827 C CA . ARG A 1 109 ? -1.272 -7.342 4.926 1.00 97.44 109 ARG A CA 1
ATOM 828 C C . ARG A 1 109 ? -0.093 -8.179 4.429 1.00 97.44 109 ARG A C 1
ATOM 830 O O . ARG A 1 109 ? 0.719 -7.654 3.677 1.00 97.44 109 ARG A O 1
ATOM 837 N N . GLN A 1 110 ? -0.015 -9.453 4.811 1.00 97.69 110 GLN A N 1
ATOM 838 C CA . GLN A 1 110 ? 1.053 -10.352 4.367 1.00 97.69 110 GLN A CA 1
ATOM 839 C C . GLN A 1 110 ? 1.051 -10.509 2.837 1.00 97.69 110 GLN A C 1
ATOM 841 O O . GLN A 1 110 ? 2.096 -10.377 2.208 1.00 97.69 110 GLN A O 1
ATOM 846 N N . GLN A 1 111 ? -0.127 -10.682 2.231 1.00 97.44 111 GLN A N 1
ATOM 847 C CA . GLN A 1 111 ? -0.277 -10.746 0.775 1.00 97.44 111 GLN A CA 1
ATOM 848 C C . GLN A 1 111 ? 0.100 -9.418 0.087 1.00 97.44 111 GLN A C 1
ATOM 850 O O . GLN A 1 111 ? 0.686 -9.421 -0.993 1.00 97.44 111 GLN A O 1
ATOM 855 N N . ALA A 1 112 ? -0.201 -8.267 0.696 1.00 96.88 112 ALA A N 1
ATOM 856 C CA . ALA A 1 112 ? 0.228 -6.970 0.170 1.00 96.88 112 ALA A CA 1
ATOM 857 C C . ALA A 1 112 ? 1.756 -6.782 0.252 1.00 96.88 112 ALA A C 1
ATOM 859 O O . ALA A 1 112 ? 2.357 -6.251 -0.680 1.00 96.88 112 ALA A O 1
ATOM 860 N N . GLU A 1 113 ? 2.390 -7.233 1.339 1.00 97.69 113 GLU A N 1
ATOM 861 C CA . GLU A 1 113 ? 3.850 -7.215 1.505 1.00 97.69 113 GLU A CA 1
ATOM 862 C C . GLU A 1 113 ? 4.544 -8.134 0.476 1.00 97.69 113 GLU A C 1
ATOM 864 O O . GLU A 1 113 ? 5.542 -7.722 -0.118 1.00 97.69 113 GLU A O 1
ATOM 869 N N . GLU A 1 114 ? 3.9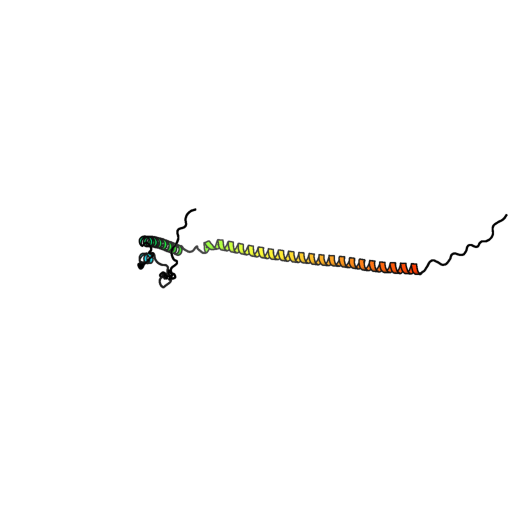66 -9.303 0.175 1.00 97.88 114 GLU A N 1
ATOM 870 C CA . GLU A 1 114 ? 4.398 -10.203 -0.909 1.00 97.88 114 GLU A CA 1
ATOM 871 C C . GLU A 1 114 ? 4.303 -9.527 -2.288 1.00 97.88 114 GLU A C 1
ATOM 873 O O . GLU A 1 114 ? 5.308 -9.428 -2.988 1.00 97.88 114 GLU A O 1
ATOM 878 N N . ILE A 1 115 ? 3.147 -8.951 -2.647 1.00 97.88 115 ILE A N 1
ATOM 879 C CA . ILE A 1 115 ? 2.955 -8.231 -3.923 1.00 97.88 115 ILE A CA 1
ATOM 880 C C . ILE A 1 115 ? 3.958 -7.074 -4.081 1.00 97.88 115 ILE A C 1
ATOM 882 O O . ILE A 1 115 ? 4.462 -6.833 -5.180 1.00 97.88 115 ILE A O 1
ATOM 886 N N . ILE A 1 116 ? 4.268 -6.352 -2.998 1.00 97.94 116 ILE A N 1
ATOM 887 C CA . ILE A 1 116 ? 5.255 -5.261 -3.013 1.00 97.94 116 ILE A CA 1
ATOM 888 C C . ILE A 1 116 ? 6.679 -5.796 -3.216 1.00 97.94 116 ILE A C 1
ATOM 890 O O . ILE A 1 116 ? 7.456 -5.161 -3.933 1.00 97.94 116 ILE A O 1
ATOM 894 N N . ALA A 1 117 ? 7.038 -6.930 -2.608 1.00 97.88 117 ALA A N 1
ATOM 895 C CA . ALA A 1 117 ? 8.336 -7.570 -2.820 1.00 97.88 117 ALA A CA 1
ATOM 896 C C . ALA A 1 117 ? 8.492 -8.029 -4.279 1.00 97.88 117 ALA A C 1
ATOM 898 O O . ALA A 1 117 ? 9.459 -7.651 -4.942 1.00 97.88 117 ALA A O 1
ATOM 899 N N . ASP A 1 118 ? 7.485 -8.724 -4.805 1.00 97.94 118 ASP A N 1
ATOM 900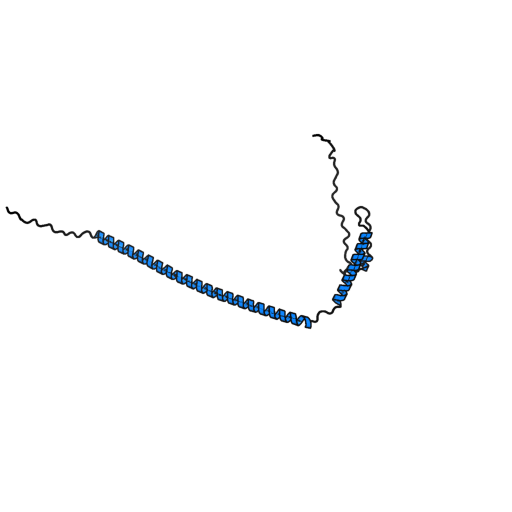 C CA . ASP A 1 118 ? 7.435 -9.230 -6.177 1.00 97.94 118 ASP A CA 1
ATOM 901 C C . ASP A 1 118 ? 7.536 -8.098 -7.218 1.00 97.94 118 ASP A C 1
ATOM 903 O O . ASP A 1 118 ? 8.298 -8.164 -8.185 1.00 97.94 118 ASP A O 1
ATOM 907 N N . ALA A 1 119 ? 6.803 -7.001 -6.996 1.00 97.44 119 ALA A N 1
ATOM 908 C CA . ALA A 1 119 ? 6.853 -5.819 -7.852 1.00 97.44 119 ALA A CA 1
ATOM 909 C C . ALA A 1 119 ? 8.228 -5.129 -7.824 1.00 97.44 119 ALA A C 1
ATOM 911 O O . ALA A 1 119 ? 8.691 -4.649 -8.861 1.00 97.44 119 ALA A O 1
ATOM 912 N N . ARG A 1 120 ? 8.896 -5.090 -6.661 1.00 97.81 120 ARG A N 1
ATOM 913 C CA . ARG A 1 120 ? 10.252 -4.533 -6.522 1.00 97.81 120 ARG A CA 1
ATOM 914 C C . ARG A 1 120 ? 11.290 -5.386 -7.236 1.00 97.81 120 ARG A C 1
ATOM 916 O O . ARG A 1 120 ? 12.072 -4.829 -7.999 1.00 97.81 120 ARG A O 1
ATOM 923 N N . GLU A 1 121 ? 11.266 -6.706 -7.063 1.00 97.75 121 GLU A N 1
ATOM 924 C CA . GLU A 1 121 ? 12.207 -7.604 -7.745 1.00 97.75 121 GLU A CA 1
ATOM 925 C C . GLU A 1 121 ? 12.098 -7.471 -9.271 1.00 97.75 121 GLU A C 1
ATOM 927 O O . GLU A 1 121 ? 13.106 -7.288 -9.959 1.00 97.75 121 GLU A O 1
ATOM 932 N N . ARG A 1 122 ? 10.868 -7.459 -9.804 1.00 97.44 122 ARG A N 1
ATOM 933 C CA . ARG A 1 122 ? 10.606 -7.255 -11.239 1.00 97.44 122 ARG A CA 1
ATOM 934 C C . ARG A 1 122 ? 11.088 -5.883 -11.726 1.00 97.44 122 ARG A C 1
ATOM 936 O O . ARG A 1 122 ? 11.666 -5.793 -12.809 1.00 97.44 122 ARG A O 1
ATOM 943 N N . ALA A 1 123 ?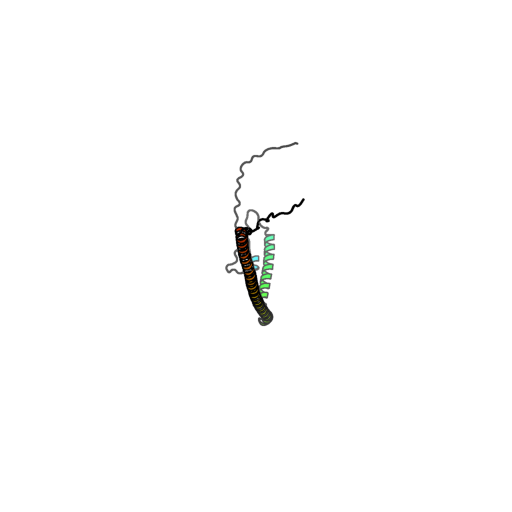 10.892 -4.822 -10.938 1.00 97.56 123 ALA A N 1
ATOM 944 C CA . ALA A 1 123 ? 11.373 -3.479 -11.270 1.00 97.56 123 ALA A CA 1
ATOM 945 C C . ALA A 1 123 ? 12.910 -3.395 -11.277 1.00 97.56 123 ALA A C 1
ATOM 947 O O . ALA A 1 123 ? 13.492 -2.823 -12.200 1.00 97.56 123 ALA A O 1
ATOM 948 N N . GLU A 1 124 ? 13.581 -4.006 -10.298 1.00 97.94 124 GLU A N 1
ATOM 949 C CA . GLU A 1 124 ? 15.042 -4.080 -10.257 1.00 97.94 124 GLU A CA 1
ATOM 950 C C . GLU A 1 124 ? 15.623 -4.911 -11.403 1.00 97.94 124 GLU A C 1
ATOM 952 O O . GLU A 1 124 ? 16.656 -4.538 -11.957 1.00 97.94 124 GLU A O 1
ATOM 957 N N . ALA A 1 125 ? 14.984 -6.027 -11.767 1.00 97.81 125 ALA A N 1
ATOM 958 C CA . ALA A 1 125 ? 15.383 -6.839 -12.912 1.00 97.81 125 ALA A CA 1
ATOM 959 C C . ALA A 1 125 ? 15.292 -6.027 -14.215 1.00 97.81 125 ALA A C 1
ATOM 961 O O . ALA A 1 125 ? 16.289 -5.901 -14.929 1.00 97.81 125 ALA A O 1
ATOM 962 N N . ALA A 1 126 ? 14.156 -5.364 -14.458 1.00 96.62 126 ALA A N 1
ATOM 963 C CA . ALA A 1 126 ? 13.974 -4.483 -15.611 1.00 96.62 126 ALA A CA 1
ATOM 964 C C . ALA A 1 126 ? 14.993 -3.323 -15.633 1.00 96.62 126 ALA A C 1
ATOM 966 O O . ALA A 1 126 ? 15.535 -2.987 -16.688 1.00 96.62 126 ALA A O 1
ATOM 967 N N . GLN A 1 127 ? 15.320 -2.737 -14.474 1.00 97.12 127 GLN A N 1
ATOM 968 C CA . GLN A 1 127 ? 16.353 -1.704 -14.370 1.00 97.12 127 GLN A CA 1
ATOM 969 C C . GLN A 1 127 ? 17.758 -2.256 -14.663 1.00 97.12 127 GLN A C 1
ATOM 971 O O . GLN A 1 127 ? 18.527 -1.613 -15.382 1.00 97.12 127 GLN A O 1
ATOM 976 N N . ARG A 1 128 ? 18.107 -3.442 -14.147 1.00 97.69 128 ARG A N 1
ATOM 977 C CA . ARG A 1 128 ? 19.385 -4.120 -14.434 1.00 97.69 128 ARG A CA 1
ATOM 978 C C . ARG A 1 128 ? 19.531 -4.415 -15.928 1.00 97.69 128 ARG A C 1
ATOM 980 O O . ARG A 1 128 ? 20.588 -4.143 -16.503 1.00 97.69 128 ARG A O 1
ATOM 987 N N . GLU A 1 129 ? 18.473 -4.905 -16.570 1.00 96.88 129 GLU A N 1
ATOM 988 C CA . GLU A 1 129 ? 18.433 -5.143 -18.015 1.00 96.88 129 GLU A CA 1
ATOM 989 C C . GLU A 1 129 ? 18.613 -3.846 -18.810 1.00 96.88 129 GLU A C 1
ATOM 991 O O . GLU A 1 129 ? 19.489 -3.781 -19.674 1.00 96.88 129 GLU A O 1
ATOM 996 N N . ALA A 1 130 ? 17.868 -2.788 -18.473 1.00 96.75 130 ALA A N 1
ATOM 997 C CA . ALA A 1 130 ? 17.962 -1.486 -19.132 1.00 96.75 130 ALA A CA 1
ATOM 998 C C . ALA A 1 130 ? 19.359 -0.850 -18.999 1.00 96.75 130 ALA A C 1
ATOM 1000 O O . ALA A 1 130 ? 19.903 -0.340 -19.983 1.00 96.75 130 ALA A O 1
ATOM 1001 N N . LEU A 1 131 ? 19.977 -0.924 -17.813 1.00 97.56 131 LEU A N 1
ATOM 1002 C CA . LEU A 1 131 ? 21.348 -0.455 -17.583 1.00 97.56 131 LEU A CA 1
ATOM 1003 C C . LEU A 1 131 ? 22.366 -1.251 -18.407 1.00 97.56 131 LEU A C 1
ATOM 1005 O O . LEU A 1 131 ? 23.252 -0.663 -19.028 1.00 97.56 131 LEU A O 1
ATOM 1009 N N . THR A 1 132 ? 22.217 -2.576 -18.461 1.00 97.44 132 THR A N 1
ATOM 1010 C CA . THR A 1 132 ? 23.106 -3.455 -19.237 1.00 97.44 132 THR A CA 1
ATOM 1011 C C . THR A 1 132 ? 22.962 -3.195 -20.738 1.00 97.44 132 THR A C 1
ATOM 1013 O O . THR A 1 132 ? 23.959 -3.073 -21.447 1.00 97.44 132 THR A O 1
ATOM 1016 N N . TYR A 1 133 ? 21.730 -3.055 -21.230 1.00 96.19 133 TYR A N 1
ATOM 1017 C CA . TYR A 1 133 ? 21.420 -2.744 -22.625 1.00 96.19 133 TYR A CA 1
ATOM 1018 C C . TYR A 1 133 ? 21.975 -1.375 -23.047 1.00 96.19 133 TYR A C 1
ATOM 1020 O O . TYR A 1 133 ? 22.699 -1.280 -24.040 1.00 96.19 133 TYR A O 1
ATOM 1028 N N . GLY A 1 134 ? 21.724 -0.329 -22.251 1.00 97.00 134 GLY A N 1
ATOM 1029 C CA . GLY A 1 134 ? 22.287 1.006 -22.477 1.00 97.00 134 GLY A CA 1
ATOM 1030 C C . GLY A 1 134 ? 23.819 1.035 -22.399 1.00 97.00 134 GLY A C 1
ATOM 1031 O O . GLY A 1 134 ? 24.457 1.775 -23.150 1.00 97.00 134 GLY A O 1
ATOM 1032 N N . GLY A 1 135 ? 24.413 0.194 -21.545 1.00 97.25 135 GLY A N 1
ATOM 1033 C CA . GLY A 1 135 ? 25.856 -0.042 -21.480 1.00 97.25 135 GLY A CA 1
ATOM 1034 C C . GLY A 1 135 ? 26.415 -0.587 -22.795 1.00 97.25 135 GLY A C 1
ATOM 1035 O O . GLY A 1 135 ? 27.284 0.052 -23.385 1.00 97.25 135 GLY A O 1
ATOM 1036 N N . ARG A 1 136 ? 25.858 -1.696 -23.306 1.00 97.19 136 ARG A N 1
ATOM 1037 C CA . ARG A 1 136 ? 26.282 -2.309 -24.583 1.00 97.19 136 ARG A CA 1
ATOM 1038 C C . ARG A 1 136 ? 26.160 -1.348 -25.769 1.00 97.19 136 ARG A C 1
ATOM 1040 O O . ARG A 1 136 ? 27.058 -1.298 -26.603 1.00 97.19 136 ARG A O 1
ATOM 1047 N N . ILE A 1 137 ? 25.076 -0.567 -25.845 1.00 97.19 137 ILE A N 1
ATOM 1048 C CA . ILE A 1 137 ? 24.909 0.445 -26.905 1.00 97.19 137 ILE A CA 1
ATOM 1049 C C . ILE A 1 137 ? 26.011 1.502 -26.814 1.00 97.19 137 ILE A C 1
ATOM 1051 O O . ILE A 1 137 ? 26.629 1.836 -27.823 1.00 97.19 137 ILE A O 1
ATOM 1055 N N . ARG A 1 138 ? 26.278 2.026 -25.611 1.00 97.81 138 ARG A N 1
ATOM 1056 C CA . ARG A 1 138 ? 27.329 3.030 -25.400 1.00 97.81 138 ARG A CA 1
ATOM 1057 C C . ARG A 1 138 ? 28.704 2.492 -25.787 1.00 97.81 138 ARG A C 1
ATOM 1059 O O . ARG A 1 138 ? 29.459 3.213 -26.430 1.00 97.81 138 ARG A O 1
ATOM 1066 N N . GLU A 1 139 ? 29.014 1.259 -25.406 1.00 97.75 139 GLU A N 1
ATOM 1067 C CA . GLU A 1 139 ? 30.274 0.590 -25.730 1.00 97.75 139 GLU A CA 1
ATOM 1068 C C . GLU A 1 139 ? 30.438 0.409 -27.248 1.00 97.75 139 GLU A C 1
ATOM 1070 O O . GLU A 1 139 ? 31.432 0.867 -27.808 1.00 97.75 139 GLU A O 1
ATOM 1075 N N . GLY A 1 140 ? 29.412 -0.098 -27.942 1.00 98.00 140 GLY A N 1
ATOM 1076 C CA . GLY A 1 140 ? 29.421 -0.218 -29.405 1.00 98.00 140 GLY A CA 1
ATOM 1077 C C . GLY A 1 140 ? 29.583 1.125 -30.134 1.00 98.00 140 GLY A C 1
ATOM 1078 O O . GLY A 1 140 ? 30.349 1.222 -31.093 1.00 98.00 140 GLY A O 1
ATOM 1079 N N . LEU A 1 141 ? 28.933 2.192 -29.652 1.00 97.75 141 LEU A N 1
ATOM 1080 C CA . LEU A 1 141 ? 29.129 3.549 -30.181 1.00 97.75 141 LEU A CA 1
ATOM 1081 C C . LE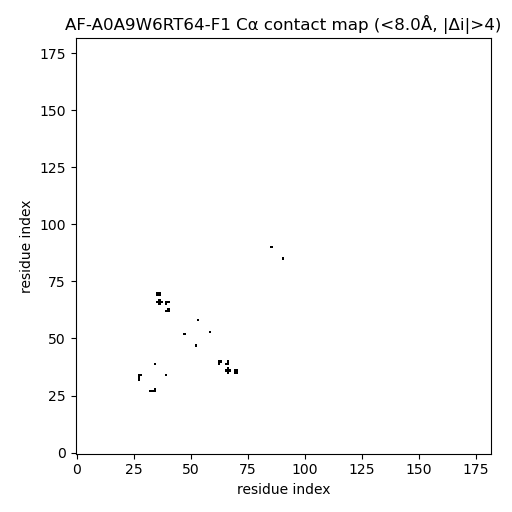U A 1 141 ? 30.551 4.072 -29.914 1.00 97.75 141 LEU A C 1
ATOM 1083 O O . LEU A 1 141 ? 31.142 4.723 -30.775 1.00 97.75 141 LEU A O 1
ATOM 1087 N N . GLN A 1 142 ? 31.128 3.783 -28.744 1.00 98.06 142 GLN A N 1
ATOM 1088 C CA . GLN A 1 142 ? 32.517 4.133 -28.433 1.00 98.06 142 GLN A CA 1
ATOM 1089 C C . GLN A 1 142 ? 33.506 3.383 -29.334 1.00 98.06 142 GLN A C 1
ATOM 1091 O O . GLN A 1 142 ? 34.475 3.992 -29.789 1.00 98.06 142 GLN A O 1
ATOM 1096 N N . ASP A 1 143 ? 33.250 2.115 -29.658 1.00 97.94 143 ASP A N 1
ATOM 1097 C CA . ASP A 1 143 ? 34.050 1.355 -30.621 1.00 97.94 143 ASP A CA 1
ATOM 10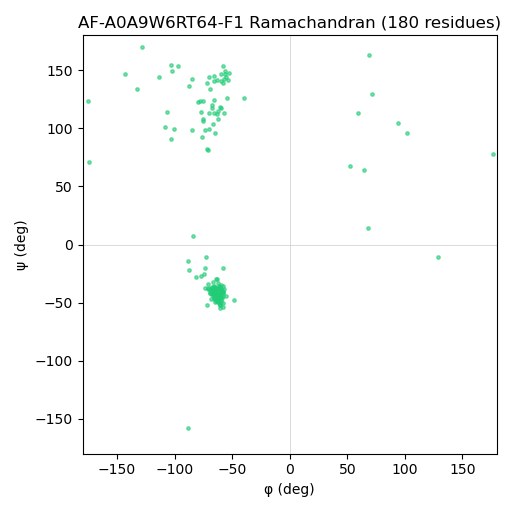98 C C . ASP A 1 143 ? 33.959 1.912 -32.038 1.00 97.94 143 ASP A C 1
ATOM 1100 O O . ASP A 1 143 ? 34.994 2.105 -32.675 1.00 97.94 143 ASP A O 1
ATOM 1104 N N . GLN A 1 144 ? 32.765 2.272 -32.509 1.00 97.62 144 GLN A N 1
ATOM 1105 C CA . GLN A 1 144 ? 32.608 2.953 -33.797 1.00 97.62 144 GLN A CA 1
ATOM 1106 C C . GLN A 1 144 ? 33.370 4.288 -33.829 1.00 97.62 144 GLN A C 1
ATOM 1108 O O . GLN A 1 144 ? 34.068 4.577 -34.800 1.00 97.62 144 GLN A O 1
ATOM 1113 N N . ILE A 1 145 ? 33.325 5.077 -32.749 1.00 97.69 145 ILE A N 1
ATOM 1114 C CA . ILE A 1 145 ? 34.106 6.321 -32.626 1.00 97.69 145 ILE A CA 1
ATOM 1115 C C . ILE A 1 145 ? 35.620 6.037 -32.636 1.00 97.69 145 ILE A C 1
ATOM 1117 O O . ILE A 1 145 ? 36.372 6.783 -33.270 1.00 97.69 145 ILE A O 1
ATOM 1121 N N . ARG A 1 146 ? 36.088 4.967 -31.975 1.00 98.00 146 ARG A N 1
ATOM 1122 C CA . ARG A 1 146 ? 37.499 4.533 -32.019 1.00 98.00 146 ARG A CA 1
ATOM 1123 C C . ARG A 1 146 ? 37.920 4.138 -33.439 1.00 98.00 146 ARG A C 1
ATOM 1125 O O . ARG A 1 146 ? 38.952 4.612 -33.910 1.00 98.00 146 ARG A O 1
ATOM 1132 N N . GLN A 1 147 ? 37.113 3.332 -34.128 1.00 97.31 147 GLN A N 1
ATOM 1133 C CA . GLN A 1 147 ? 37.368 2.879 -35.500 1.00 97.31 147 GLN A CA 1
ATOM 1134 C C . GLN A 1 147 ? 37.398 4.047 -36.495 1.00 97.31 147 GLN A C 1
ATOM 1136 O O . GLN A 1 147 ? 38.350 4.166 -37.262 1.00 97.31 147 GLN A O 1
ATOM 1141 N N . LEU A 1 148 ? 36.422 4.960 -36.439 1.00 97.19 148 LEU A N 1
ATOM 1142 C CA . LEU A 1 148 ? 36.379 6.145 -37.305 1.00 97.19 148 LEU A CA 1
ATOM 1143 C C . LEU A 1 148 ? 37.608 7.047 -37.119 1.00 97.19 148 LEU A C 1
ATOM 1145 O O . LEU A 1 148 ? 38.163 7.532 -38.102 1.00 97.19 148 LEU A O 1
ATOM 1149 N N . ARG A 1 149 ? 38.080 7.233 -35.879 1.00 97.25 149 ARG A N 1
ATOM 1150 C CA . ARG A 1 149 ? 39.322 7.980 -35.602 1.00 97.25 149 ARG A CA 1
ATOM 1151 C C . ARG A 1 149 ? 40.562 7.279 -36.161 1.00 97.25 149 ARG A C 1
ATOM 1153 O O . ARG A 1 149 ? 41.438 7.954 -36.689 1.00 97.25 149 ARG A O 1
ATOM 1160 N N . ALA A 1 150 ? 40.638 5.951 -36.070 1.00 96.81 150 ALA A N 1
ATOM 1161 C CA . ALA A 1 150 ? 41.746 5.188 -36.643 1.00 96.81 150 ALA A CA 1
ATOM 1162 C C . ALA A 1 150 ? 41.781 5.297 -38.180 1.00 96.81 150 ALA A C 1
ATOM 1164 O O . ALA A 1 150 ? 42.839 5.570 -38.745 1.00 96.81 150 ALA A O 1
ATOM 1165 N N . LEU A 1 151 ? 40.621 5.177 -38.836 1.00 96.44 151 LEU A N 1
ATOM 1166 C CA . LEU A 1 151 ? 40.479 5.351 -40.286 1.00 96.44 151 LEU A CA 1
ATOM 1167 C C . LEU A 1 151 ? 40.832 6.774 -40.742 1.00 96.44 151 LEU A C 1
ATOM 1169 O O . LEU A 1 151 ? 41.477 6.933 -41.775 1.00 96.44 151 LEU A O 1
ATOM 1173 N N . LEU A 1 152 ? 40.464 7.805 -39.970 1.00 95.62 152 LEU A N 1
ATOM 1174 C CA . LEU A 1 152 ? 40.855 9.190 -40.255 1.00 95.62 152 LEU A CA 1
ATOM 1175 C C . LEU A 1 152 ? 42.387 9.332 -40.299 1.00 95.62 152 LEU A C 1
ATOM 1177 O O . LEU A 1 152 ? 42.928 9.812 -41.289 1.00 95.62 152 LEU A O 1
ATOM 1181 N N . ILE A 1 153 ? 43.081 8.825 -39.274 1.00 96.50 153 ILE A N 1
ATOM 1182 C CA . ILE A 1 153 ? 44.550 8.854 -39.179 1.00 96.50 153 ILE A CA 1
ATOM 1183 C C . ILE A 1 153 ? 45.204 8.076 -40.336 1.00 96.50 153 ILE A C 1
ATOM 1185 O O . ILE A 1 153 ? 46.263 8.462 -40.832 1.00 96.50 153 ILE A O 1
ATOM 1189 N N . GLU A 1 154 ? 44.606 6.968 -40.779 1.00 95.19 154 GLU A N 1
ATOM 1190 C CA . GLU A 1 154 ? 45.104 6.200 -41.926 1.00 95.19 154 GLU A CA 1
ATOM 1191 C C . GLU A 1 154 ? 44.929 6.955 -43.256 1.00 95.19 154 GLU A C 1
ATOM 1193 O O . GLU A 1 154 ? 45.856 7.000 -44.069 1.00 95.19 154 GLU A O 1
ATOM 1198 N N . LEU A 1 155 ? 43.784 7.614 -43.459 1.00 92.94 155 LEU A N 1
ATOM 1199 C CA . LEU A 1 155 ? 43.532 8.460 -44.629 1.00 92.94 155 LEU A CA 1
ATOM 1200 C C . LEU A 1 155 ? 44.439 9.698 -44.657 1.00 92.94 155 LEU A C 1
ATOM 1202 O O . LEU A 1 155 ? 44.953 10.048 -45.722 1.00 92.94 155 LEU A O 1
ATOM 1206 N N . GLU A 1 156 ? 44.698 10.322 -43.507 1.00 93.62 156 GLU A N 1
ATOM 1207 C CA . GLU A 1 156 ? 45.666 11.416 -43.367 1.00 93.62 156 GLU A CA 1
ATOM 1208 C C . GLU A 1 156 ? 47.075 10.955 -43.766 1.00 93.62 156 GLU A C 1
ATOM 1210 O O . GLU A 1 156 ? 47.691 11.568 -44.639 1.00 93.62 156 GLU A O 1
ATOM 1215 N N . LYS A 1 157 ? 47.550 9.817 -43.232 1.00 92.56 157 LYS A N 1
ATOM 1216 C CA . LYS A 1 157 ? 48.843 9.208 -43.612 1.00 92.56 157 LYS A CA 1
ATOM 1217 C C . LYS A 1 157 ? 48.934 8.883 -45.102 1.00 92.56 157 LYS A C 1
ATOM 1219 O O . LYS A 1 157 ? 49.978 9.083 -45.716 1.00 92.56 157 LYS A O 1
ATOM 1224 N N . LYS A 1 158 ? 47.857 8.370 -45.702 1.00 86.12 158 LYS A N 1
ATOM 1225 C CA . LYS A 1 158 ? 47.815 8.082 -47.143 1.00 86.12 158 LYS A CA 1
ATOM 1226 C C . LYS A 1 158 ? 47.878 9.367 -47.973 1.00 86.12 158 LYS A C 1
ATOM 1228 O O . LYS A 1 158 ? 48.534 9.391 -49.011 1.00 86.12 158 LYS A O 1
ATOM 1233 N N . THR A 1 159 ? 47.234 10.434 -47.506 1.00 86.69 159 THR A N 1
ATOM 1234 C CA . THR A 1 159 ? 47.234 11.749 -48.164 1.00 86.69 159 THR A CA 1
ATOM 1235 C C . THR A 1 159 ? 48.609 12.413 -48.090 1.00 86.69 159 THR A C 1
ATOM 1237 O O . THR A 1 159 ? 49.079 12.943 -49.100 1.00 86.69 159 THR A O 1
ATOM 1240 N N . THR A 1 160 ? 49.303 12.333 -46.949 1.00 85.06 160 THR A N 1
ATOM 1241 C CA . THR A 1 160 ? 50.684 12.827 -46.846 1.00 85.06 160 THR A CA 1
ATOM 1242 C C . THR A 1 160 ? 51.644 12.016 -47.713 1.00 85.06 160 THR A C 1
ATOM 1244 O O . THR A 1 160 ? 52.417 12.628 -48.441 1.00 85.06 160 THR A O 1
ATOM 1247 N N . LEU A 1 161 ? 51.527 10.679 -47.763 1.00 78.81 161 LEU A N 1
ATOM 1248 C CA . LEU A 1 161 ? 52.319 9.841 -48.681 1.00 78.81 161 LEU A CA 1
ATOM 1249 C C . LEU A 1 161 ? 52.131 10.224 -50.160 1.00 78.81 161 LEU A C 1
ATOM 1251 O O . LEU A 1 161 ? 53.099 10.292 -50.909 1.00 78.81 161 LEU A O 1
ATOM 1255 N N . ILE A 1 162 ? 50.889 10.469 -50.592 1.00 77.31 162 ILE A N 1
ATOM 1256 C CA . ILE A 1 162 ? 50.594 10.881 -51.976 1.00 77.31 162 ILE A CA 1
ATOM 1257 C C . ILE A 1 162 ? 51.175 12.269 -52.275 1.00 77.31 162 ILE A C 1
ATOM 1259 O O . ILE A 1 162 ? 51.647 12.508 -53.383 1.00 77.31 162 ILE A O 1
ATOM 1263 N N . THR A 1 163 ? 51.166 13.171 -51.293 1.00 75.00 163 THR A N 1
ATOM 1264 C CA . THR A 1 163 ? 51.719 14.527 -51.442 1.00 75.00 163 THR A CA 1
ATOM 1265 C C . THR A 1 163 ? 53.252 14.510 -51.517 1.00 75.00 163 THR A C 1
ATOM 1267 O O . THR A 1 163 ? 53.828 15.252 -52.309 1.00 75.00 163 THR A O 1
ATOM 1270 N N . ASP A 1 164 ? 53.905 13.631 -50.751 1.00 65.06 164 ASP A N 1
ATOM 1271 C CA . ASP A 1 164 ? 55.369 13.480 -50.696 1.00 65.06 164 ASP A CA 1
ATOM 1272 C C . ASP A 1 164 ? 55.958 12.800 -51.953 1.00 65.06 164 ASP A C 1
ATOM 1274 O O . ASP A 1 164 ? 57.127 12.976 -52.284 1.00 65.06 164 ASP A O 1
ATOM 1278 N N . LEU A 1 165 ? 55.135 12.071 -52.721 1.00 61.12 165 LEU A N 1
ATOM 1279 C CA . LEU A 1 165 ? 55.543 11.412 -53.973 1.00 61.12 165 LEU A CA 1
ATOM 1280 C C . LEU A 1 165 ? 55.775 12.368 -55.163 1.00 61.12 165 LEU A C 1
ATOM 1282 O O . LEU A 1 165 ? 56.340 11.943 -56.171 1.00 61.12 165 LEU A O 1
ATOM 1286 N N . GLY A 1 166 ? 55.384 13.643 -55.047 1.00 54.28 166 GLY A N 1
ATOM 1287 C CA . GLY A 1 166 ? 55.645 14.691 -56.041 1.00 54.28 166 GLY A CA 1
ATOM 1288 C C . GLY A 1 166 ? 54.883 14.552 -57.378 1.00 54.28 166 GLY A C 1
ATOM 1289 O O . GLY A 1 166 ? 54.344 13.496 -57.713 1.00 54.28 166 GLY A O 1
ATOM 1290 N N . PRO A 1 167 ? 54.795 15.630 -58.184 1.00 56.81 167 PRO A N 1
ATOM 1291 C CA . PRO A 1 167 ? 54.193 15.553 -59.512 1.00 56.81 167 PRO A CA 1
ATOM 1292 C C . PRO A 1 167 ? 55.087 14.740 -60.469 1.00 56.81 167 PRO A C 1
ATOM 1294 O O . PRO A 1 167 ? 56.312 14.868 -60.408 1.00 56.81 167 PRO A O 1
ATOM 1297 N N . PRO A 1 168 ? 54.514 13.951 -61.401 1.00 51.09 168 PRO A N 1
ATOM 1298 C CA . PRO A 1 168 ? 55.295 13.119 -62.311 1.00 51.09 168 PRO A CA 1
ATOM 1299 C C . PRO A 1 168 ? 56.204 13.972 -63.205 1.00 51.09 168 PRO A C 1
ATOM 1301 O O . PRO A 1 168 ? 55.748 14.750 -64.050 1.00 51.09 168 PRO A O 1
ATOM 1304 N N . SER A 1 169 ? 57.512 13.802 -63.030 1.00 61.38 169 SER A N 1
ATOM 1305 C CA . SER A 1 169 ? 58.571 14.473 -63.781 1.00 61.38 169 SER A CA 1
ATOM 1306 C C . SER A 1 169 ? 58.656 13.937 -65.216 1.00 61.38 169 SER A C 1
ATOM 1308 O O . SER A 1 169 ? 59.472 13.079 -65.541 1.00 61.38 169 SER A O 1
ATOM 1310 N N . GLY A 1 170 ? 57.797 14.448 -66.103 1.00 59.22 170 GLY A N 1
ATOM 1311 C CA . GLY A 1 170 ? 57.757 13.975 -67.488 1.00 59.22 170 GLY A CA 1
ATOM 1312 C C . GLY A 1 170 ? 56.822 14.738 -68.423 1.00 59.22 170 GLY A C 1
ATOM 1313 O O . GLY A 1 170 ? 55.827 14.186 -68.885 1.00 59.22 170 GLY A O 1
ATOM 1314 N N . ARG A 1 171 ? 57.171 15.979 -68.786 1.00 56.09 171 ARG A N 1
ATOM 1315 C CA . ARG A 1 171 ? 56.730 16.571 -70.062 1.00 56.09 171 ARG A CA 1
ATOM 1316 C C . ARG A 1 171 ? 57.925 16.610 -71.021 1.00 56.09 171 ARG A C 1
ATOM 1318 O O . ARG A 1 171 ? 58.867 17.345 -70.730 1.00 56.09 171 ARG A O 1
ATOM 1325 N N . PRO A 1 172 ? 57.928 15.852 -72.134 1.00 55.00 172 PRO A N 1
ATOM 1326 C CA . PRO A 1 172 ? 58.963 16.001 -73.150 1.00 55.00 172 PRO A CA 1
ATOM 1327 C C . PRO A 1 172 ? 58.848 17.383 -73.807 1.00 55.00 172 PRO A C 1
ATOM 1329 O O . PRO A 1 172 ? 57.744 17.881 -74.037 1.00 55.00 172 PRO A O 1
ATOM 1332 N N . ALA A 1 173 ? 59.989 18.011 -74.091 1.00 59.94 173 ALA A N 1
ATOM 1333 C CA . ALA A 1 173 ? 60.030 19.329 -74.716 1.00 59.94 173 ALA A CA 1
ATOM 1334 C C . ALA A 1 173 ? 59.408 19.299 -76.130 1.00 59.94 173 ALA A C 1
ATOM 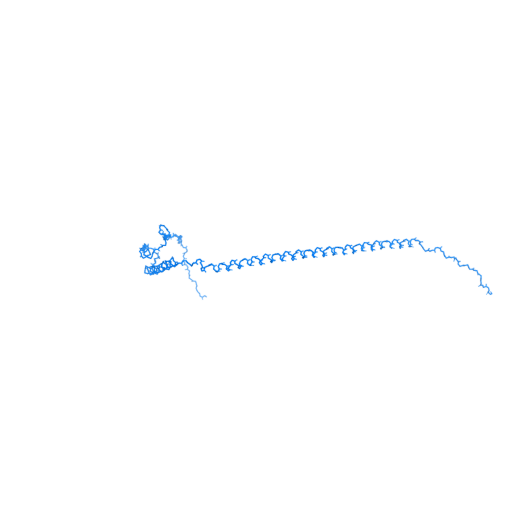1336 O O . ALA A 1 173 ? 59.636 18.336 -76.871 1.00 59.94 173 ALA A O 1
ATOM 1337 N N . PRO A 1 174 ? 58.655 20.338 -76.543 1.00 56.88 174 PRO A N 1
ATOM 1338 C CA . PRO A 1 174 ? 58.153 20.431 -77.906 1.00 56.88 174 PRO A CA 1
ATOM 1339 C C . PRO A 1 174 ? 59.324 20.634 -78.873 1.00 56.88 174 PRO A C 1
ATOM 1341 O O . PRO A 1 174 ? 60.071 21.606 -78.781 1.00 56.88 174 PRO A O 1
ATOM 1344 N N . ASN A 1 175 ? 59.479 19.700 -79.808 1.00 52.69 175 ASN A N 1
ATOM 1345 C CA . ASN A 1 175 ? 60.510 19.744 -80.836 1.00 52.69 175 ASN A CA 1
ATOM 1346 C C . ASN A 1 175 ? 60.143 20.808 -81.887 1.00 52.69 175 ASN A C 1
ATOM 1348 O O . ASN A 1 175 ? 59.321 20.551 -82.768 1.00 52.69 175 ASN A O 1
ATOM 1352 N N . THR A 1 176 ? 60.717 22.010 -81.786 1.00 60.91 176 THR A N 1
ATOM 1353 C CA . THR A 1 176 ? 60.525 23.107 -82.748 1.00 60.91 176 THR A CA 1
ATOM 1354 C C . THR A 1 176 ? 61.224 22.801 -84.071 1.00 60.91 176 THR A C 1
ATOM 1356 O O . THR A 1 176 ? 62.320 23.283 -84.359 1.00 60.91 176 THR A O 1
ATOM 1359 N N . ARG A 1 177 ? 60.566 21.997 -84.912 1.00 55.69 177 ARG A N 1
ATOM 1360 C CA . ARG A 1 177 ? 61.023 21.686 -86.266 1.00 55.69 177 ARG A CA 1
ATOM 1361 C C . ARG A 1 177 ? 60.152 22.366 -87.324 1.00 55.69 177 ARG A C 1
ATOM 1363 O O . ARG A 1 177 ? 59.122 21.828 -87.699 1.00 55.69 177 ARG A O 1
ATOM 1370 N N . LEU A 1 178 ? 60.694 23.470 -87.844 1.00 52.78 178 LEU A N 1
ATOM 1371 C CA . LEU A 1 178 ? 60.655 23.897 -89.251 1.00 52.78 178 LEU A CA 1
ATOM 1372 C C . LEU A 1 178 ? 59.272 24.123 -89.911 1.00 52.78 178 LEU A C 1
ATOM 1374 O O . LEU A 1 178 ? 58.567 23.169 -90.225 1.00 52.78 178 LEU A O 1
ATOM 1378 N N . GLY A 1 179 ? 58.957 25.376 -90.258 1.00 53.12 179 GLY A N 1
ATOM 1379 C CA . GLY A 1 179 ? 57.789 25.692 -91.089 1.00 53.12 179 GLY A CA 1
ATOM 1380 C C . GLY A 1 179 ? 57.544 27.186 -91.314 1.00 53.12 179 GLY A C 1
ATOM 1381 O O . GLY A 1 179 ? 56.685 27.734 -90.649 1.00 53.12 179 GLY A O 1
ATOM 1382 N N . ASP A 1 180 ? 58.317 27.787 -92.225 1.00 52.84 180 ASP A N 1
ATOM 1383 C CA . ASP A 1 180 ? 58.066 29.011 -93.022 1.00 52.84 180 ASP A CA 1
ATOM 1384 C C . ASP A 1 180 ? 59.287 29.108 -93.972 1.00 52.84 180 ASP A C 1
ATOM 1386 O O . ASP A 1 180 ? 60.420 29.017 -93.502 1.00 52.84 180 ASP A O 1
ATOM 1390 N N . VAL A 1 181 ? 59.224 29.159 -95.307 1.00 54.31 181 VAL A N 1
ATOM 1391 C CA . VAL A 1 181 ? 58.124 29.346 -96.273 1.00 54.31 181 VAL A CA 1
ATOM 1392 C C . VAL A 1 181 ? 57.444 30.715 -96.201 1.00 54.31 181 VAL A C 1
ATOM 1394 O O . VAL A 1 181 ? 56.239 30.805 -95.999 1.00 54.31 181 VAL A O 1
ATOM 1397 N N . SER A 1 182 ? 58.203 31.772 -96.507 1.00 54.38 182 SER A N 1
ATOM 1398 C CA . SER A 1 182 ? 58.068 32.405 -97.831 1.00 54.38 182 SER A CA 1
ATOM 1399 C C . SER A 1 182 ? 59.258 33.293 -98.198 1.00 54.38 182 SER A C 1
ATOM 1401 O O . SER A 1 182 ? 60.032 33.652 -97.286 1.00 54.38 182 SER A O 1
#